Protein AF-A0A955ATF3-F1 (afdb_monomer)

Mean predicted aligned error: 10.51 Å

pLDDT: mean 82.48, std 23.07, range [24.11, 98.88]

Foldseek 3Di:
DDDDPPDPDDDDDDDDDDDDDDDDDDPDPPDDPPPPPPDLFAEEEEEEEADQVDPVSVLLLQVLLVLVVVLCVVQVHHYDYFQDDPVCNDDDPPPVVPPVPDPDPDFSVVVVLVVLVPRDLPRLHEYEYEYRAAWADDDLWIWRHHPPDTDTLQNVLVSNVSRQYQYEYEYQYFQFQSNLQSQQDHNYKYKYQANHNVLRDGGCLSVQLSVLLADCVLVLVPLQFHFQLSSNLRSQVVLVVVCVVVVHDRSTFMFMDDNRPSDTDTSVLDDRQDGDLCPVPPDDHDRLVRRLHHSHGHPPRQDAGSVLSVVLSVLSVVLVVLVNCCVVDDPVVSVVVNCVSVVVNVVSSVVSVVVVD

Secondary structure (DSSP, 8-state):
---------------------------------------S-S-EEEEEE---SSHHHHHHHHHHHHHHHHHHHHTT-EEEEES--GGGSSS-TTTGGGSS----SS-HHHHHHHHHHHS-TT-SSPEEEEEES-EEEETTEEEEPPSSS-EEHHHHHHHTTT--S-EEEEE-STT-THHHHHH--TTEEEEESSSSTT--SPP-HHHHHHHHTT-GGG-SS-SSEEEHHHHHHHHHHHHHHHHHHTT-------EEE-SSSS-PEEGGGEETTEE-S--TT-PPPS-HHHHT-EEEE-TT-----HHHHHHHHHHHHHHHHHHHTGGGS-HHHHHHHHHHHHHHHHHHHHHHHHHH-

Solvent-accessible surface area (backbone atoms only — not comparable to full-atom values): 20256 Å² total; per-residue (Å²): 142,75,92,82,94,82,82,90,80,86,90,82,89,90,81,90,84,88,90,83,92,76,94,72,90,74,80,80,72,77,78,76,74,81,79,86,72,80,71,84,74,58,39,36,38,38,41,36,35,28,41,50,94,44,69,71,48,39,56,51,44,50,53,35,51,47,41,52,48,52,40,24,63,78,53,71,34,52,76,48,64,37,72,56,56,85,94,47,84,66,75,66,75,77,59,58,70,75,71,78,78,68,88,60,88,59,53,48,51,54,46,52,52,51,52,56,72,66,51,73,34,75,34,84,41,43,39,36,39,40,36,40,42,43,26,45,47,58,92,94,51,37,30,45,36,37,61,66,67,59,47,38,39,67,53,52,36,63,65,46,65,78,46,67,23,38,36,39,39,38,34,22,12,11,9,26,21,59,40,34,67,50,55,44,27,87,53,21,32,36,34,22,23,9,70,31,38,83,31,64,47,88,40,60,39,38,58,38,30,40,50,24,36,68,31,71,88,28,31,83,85,70,78,55,37,17,22,48,35,34,11,50,43,47,11,52,50,51,49,52,48,52,26,57,76,69,74,46,80,78,59,56,44,43,24,35,30,36,77,29,84,46,70,52,37,46,60,86,49,41,60,80,99,36,66,48,97,71,57,90,80,78,59,84,72,46,42,70,58,31,50,71,40,65,66,31,66,43,91,90,56,77,75,63,51,75,67,53,44,54,54,47,52,58,44,52,53,50,51,52,58,52,56,75,42,48,90,82,42,58,69,69,64,47,50,57,55,47,49,69,46,49,52,58,52,52,50,51,52,53,54,40,48,69,74,72,112

Structure (mmCIF, N/CA/C/O backbone):
data_AF-A0A955ATF3-F1
#
_entry.id   AF-A0A955ATF3-F1
#
loop_
_atom_site.group_PDB
_atom_site.id
_atom_site.type_symbol
_atom_site.label_atom_id
_atom_site.label_alt_id
_atom_site.label_comp_id
_atom_site.label_asym_id
_atom_site.label_entity_id
_atom_site.label_seq_id
_atom_site.pdbx_PDB_ins_code
_atom_site.Cartn_x
_atom_site.Cartn_y
_atom_site.Cartn_z
_atom_site.occupancy
_atom_site.B_iso_or_equiv
_atom_site.auth_seq_id
_atom_site.auth_comp_id
_atom_site.auth_asym_id
_atom_site.auth_atom_id
_atom_site.pdbx_PDB_model_num
ATOM 1 N N . MET A 1 1 ? -56.770 1.611 18.931 1.00 36.09 1 MET A N 1
ATOM 2 C CA . MET A 1 1 ? -57.491 1.429 17.648 1.00 36.09 1 MET A CA 1
ATOM 3 C C . MET A 1 1 ? -57.082 2.596 16.766 1.00 36.09 1 MET A C 1
ATOM 5 O O . MET A 1 1 ? -57.230 3.711 17.234 1.00 36.09 1 MET A O 1
ATOM 9 N N . ASN A 1 2 ? -56.508 2.490 15.573 1.00 30.92 2 ASN A N 1
ATOM 10 C CA . ASN A 1 2 ? -56.192 1.405 14.633 1.00 30.92 2 ASN A CA 1
ATOM 11 C C . ASN A 1 2 ? -55.049 1.964 13.749 1.00 30.92 2 ASN A C 1
ATOM 13 O O . ASN A 1 2 ? -55.083 3.143 13.414 1.00 30.92 2 ASN A O 1
ATOM 17 N N . THR A 1 3 ? -53.929 1.270 13.531 1.00 36.56 3 THR A N 1
ATOM 18 C CA . THR A 1 3 ? -53.668 0.419 12.346 1.00 36.56 3 THR A CA 1
ATOM 19 C C . THR A 1 3 ? -54.230 0.971 11.027 1.00 36.56 3 THR A C 1
ATOM 21 O O . THR A 1 3 ? -55.424 0.847 10.781 1.00 36.56 3 THR A O 1
ATOM 24 N N . ASN A 1 4 ? -53.366 1.578 10.193 1.00 35.31 4 ASN A N 1
ATOM 25 C CA . ASN A 1 4 ? -53.358 1.490 8.713 1.00 35.31 4 ASN A CA 1
ATOM 26 C C . ASN A 1 4 ? -52.392 2.515 8.074 1.00 35.31 4 ASN A C 1
ATOM 28 O O . ASN A 1 4 ? -52.799 3.383 7.310 1.00 35.31 4 ASN A O 1
ATOM 32 N N . SER A 1 5 ? -51.088 2.390 8.347 1.00 34.97 5 SER A N 1
ATOM 33 C CA . SER A 1 5 ? -50.027 3.071 7.573 1.00 34.97 5 SER A CA 1
ATOM 34 C C . SER A 1 5 ? -49.374 2.116 6.564 1.00 34.97 5 SER A C 1
ATOM 36 O O . SER A 1 5 ? -48.166 2.131 6.347 1.00 34.97 5 SER A O 1
ATOM 38 N N . LEU A 1 6 ? -50.178 1.236 5.969 1.00 32.66 6 LEU A N 1
ATOM 39 C CA . LEU A 1 6 ? -49.716 0.170 5.086 1.00 32.66 6 LEU A CA 1
ATOM 40 C C . LEU A 1 6 ? -50.544 0.206 3.801 1.00 32.66 6 LEU A C 1
ATOM 42 O O . LEU A 1 6 ? -51.297 -0.717 3.535 1.00 32.66 6 LEU A O 1
ATOM 46 N N . LEU A 1 7 ? -50.479 1.323 3.063 1.00 30.20 7 LEU A N 1
ATOM 47 C CA . LEU A 1 7 ? -50.932 1.407 1.666 1.00 30.20 7 LEU A CA 1
ATOM 48 C C . LEU A 1 7 ? -50.514 2.739 1.001 1.00 30.20 7 LEU A C 1
ATOM 50 O O . LEU A 1 7 ? -51.340 3.606 0.731 1.00 30.20 7 LEU A O 1
ATOM 54 N N . ARG A 1 8 ? -49.219 2.931 0.727 1.00 34.78 8 ARG A N 1
ATOM 55 C CA . ARG A 1 8 ? -48.754 3.881 -0.305 1.00 34.78 8 ARG A CA 1
ATOM 56 C C . ARG A 1 8 ? -47.571 3.288 -1.060 1.00 34.78 8 ARG A C 1
ATOM 58 O O . ARG A 1 8 ? -46.447 3.758 -0.991 1.00 34.78 8 ARG A O 1
ATOM 65 N N . PHE A 1 9 ? -47.870 2.218 -1.776 1.00 29.47 9 PHE A N 1
ATOM 66 C CA . PHE A 1 9 ? -47.120 1.782 -2.943 1.00 29.47 9 PHE A CA 1
ATOM 67 C C . PHE A 1 9 ? -48.121 1.804 -4.103 1.00 29.47 9 PHE A C 1
ATOM 69 O O . PHE A 1 9 ? -49.274 1.441 -3.863 1.00 29.47 9 PHE A O 1
ATOM 76 N N . VAL A 1 10 ? -47.665 2.182 -5.309 1.00 27.72 10 VAL A N 1
ATOM 77 C CA . VAL A 1 10 ? -48.258 1.933 -6.649 1.00 27.72 10 VAL A CA 1
ATOM 78 C C . VAL A 1 10 ? -48.671 3.184 -7.483 1.00 27.72 10 VAL A C 1
ATOM 80 O O . VAL A 1 10 ? -49.677 3.822 -7.191 1.00 27.72 10 VAL A O 1
ATOM 83 N N . LEU A 1 11 ? -47.920 3.372 -8.599 1.00 25.62 11 LEU A N 1
ATOM 84 C CA . LEU A 1 11 ? -48.232 3.942 -9.950 1.00 25.62 11 LEU A CA 1
ATOM 85 C C . LEU A 1 11 ? -48.516 5.470 -10.058 1.00 25.62 11 LEU A C 1
ATOM 87 O O . LEU A 1 11 ? -49.120 6.038 -9.166 1.00 25.62 11 LEU A O 1
ATOM 91 N N . LEU A 1 12 ? -48.143 6.248 -11.097 1.00 24.11 12 LEU A N 1
ATOM 92 C CA . LEU A 1 12 ? -47.998 6.023 -12.553 1.00 24.11 12 LEU A CA 1
ATOM 93 C C . LEU A 1 12 ? -47.330 7.280 -13.216 1.00 24.11 12 LEU A C 1
ATOM 95 O O . LEU A 1 12 ? -47.753 8.393 -12.930 1.00 24.11 12 LEU A O 1
ATOM 99 N N . VAL A 1 13 ? -46.192 7.179 -13.917 1.00 26.50 13 VAL A N 1
ATOM 100 C CA . VAL A 1 13 ? -45.905 7.356 -15.377 1.00 26.50 13 VAL A CA 1
ATOM 101 C C . VAL A 1 13 ? -46.792 8.308 -16.249 1.00 26.50 13 VAL A C 1
ATOM 103 O O . VAL A 1 13 ? -48.014 8.210 -16.219 1.00 26.50 13 VAL A O 1
ATOM 106 N N . VAL A 1 14 ? -46.119 9.036 -17.181 1.00 25.81 14 VAL A N 1
ATOM 107 C CA . VAL A 1 14 ? -46.552 9.692 -18.470 1.00 25.81 14 VAL A CA 1
ATOM 108 C C . VAL A 1 14 ? -47.208 11.095 -18.311 1.00 25.81 14 VAL A C 1
ATOM 110 O O . VAL A 1 14 ? -48.016 11.272 -17.418 1.00 25.81 14 VAL A O 1
ATOM 113 N N . ALA A 1 15 ? -46.954 12.181 -19.070 1.00 25.36 15 ALA A N 1
ATOM 114 C CA . ALA A 1 15 ? -46.520 12.386 -20.457 1.00 25.36 15 ALA A CA 1
ATOM 115 C C . ALA A 1 15 ? -45.947 13.805 -20.705 1.00 25.36 15 ALA A C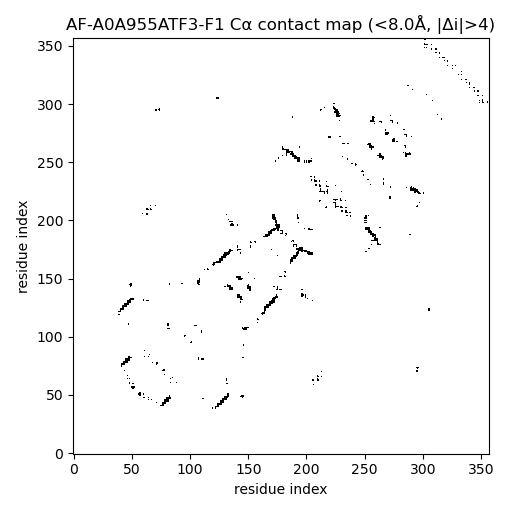 1
ATOM 117 O O . ALA A 1 15 ? -46.350 14.779 -20.073 1.00 25.36 15 ALA A O 1
ATOM 118 N N . VAL A 1 16 ? -45.106 13.907 -21.735 1.00 32.84 16 VAL A N 1
ATOM 119 C CA . VAL A 1 16 ? -44.722 15.123 -22.477 1.00 32.84 16 VAL A CA 1
ATOM 120 C C . VAL A 1 16 ? -45.908 15.653 -23.296 1.00 32.84 16 VAL A C 1
ATOM 122 O O . VAL A 1 16 ? -46.581 14.837 -23.923 1.00 32.84 16 VAL A O 1
ATOM 125 N N . SER A 1 17 ? -46.114 16.980 -23.378 1.00 26.77 17 SER A N 1
ATOM 126 C CA . SER A 1 17 ? -46.560 17.702 -24.596 1.00 26.77 17 SER A CA 1
ATOM 127 C C . SER A 1 17 ? -46.554 19.233 -24.438 1.00 26.77 17 SER A C 1
ATOM 129 O O . SER A 1 17 ? -47.044 19.788 -23.462 1.00 26.77 17 SER A O 1
ATOM 131 N N . SER A 1 18 ? -46.002 19.862 -25.471 1.00 26.81 18 SER A N 1
ATOM 132 C CA . SER A 1 18 ? -45.797 21.267 -25.851 1.00 26.81 18 SER A CA 1
ATOM 133 C C . SER A 1 18 ? -46.974 22.238 -25.662 1.00 26.81 18 SER A C 1
ATOM 135 O O . SER A 1 18 ? -48.108 21.834 -25.877 1.00 26.81 18 SER A O 1
ATOM 137 N N . LEU A 1 19 ? -46.685 23.535 -25.431 1.00 27.52 19 LEU A N 1
ATOM 138 C CA . LEU A 1 19 ? -47.121 24.698 -26.246 1.00 27.52 19 LEU A CA 1
ATOM 139 C C . LEU A 1 19 ? -46.870 26.039 -25.514 1.00 27.52 19 LEU A C 1
ATOM 141 O O . LEU A 1 19 ? -47.504 26.319 -24.505 1.00 27.52 19 LEU A O 1
ATOM 145 N N . TYR A 1 20 ? -45.964 26.869 -26.043 1.00 30.08 20 TYR A N 1
ATOM 146 C CA . TYR A 1 20 ? -46.214 28.233 -26.553 1.00 30.08 20 TYR A CA 1
ATOM 147 C C . TYR A 1 20 ? -44.932 29.070 -26.568 1.00 30.08 20 TYR A C 1
ATOM 149 O O . TYR A 1 20 ? -44.278 29.300 -25.555 1.00 30.08 20 TYR A O 1
ATOM 157 N N . ALA A 1 21 ? -44.614 29.548 -27.768 1.00 31.61 21 ALA A N 1
ATOM 158 C CA . ALA A 1 21 ? -43.636 30.582 -28.021 1.00 31.61 21 ALA A CA 1
ATOM 159 C C . ALA A 1 21 ? -44.128 31.927 -27.469 1.00 31.61 21 ALA A C 1
ATOM 161 O O . ALA A 1 21 ? -45.259 32.329 -27.738 1.00 31.61 21 ALA A O 1
ATOM 162 N N . ASN A 1 22 ? -43.248 32.654 -26.786 1.00 33.50 22 ASN A N 1
ATOM 163 C CA . ASN A 1 22 ? -43.237 34.107 -26.861 1.00 33.50 22 ASN A CA 1
ATOM 164 C C . ASN A 1 22 ? -41.806 34.605 -26.657 1.00 33.50 22 ASN A C 1
ATOM 166 O O . ASN A 1 22 ? -41.148 34.270 -25.675 1.00 33.50 22 ASN A O 1
ATOM 170 N N . GLY A 1 23 ? -41.315 35.350 -27.645 1.00 38.78 23 GLY A N 1
ATOM 171 C CA . GLY A 1 23 ? -39.963 35.878 -27.668 1.00 38.78 23 GLY A CA 1
ATOM 172 C C . GLY A 1 23 ? -39.773 36.971 -26.626 1.00 38.78 23 GLY A C 1
ATOM 173 O O . GLY A 1 23 ? -40.418 38.015 -26.692 1.00 38.78 23 GLY A O 1
ATOM 174 N N . GLN A 1 24 ? -38.826 36.747 -25.723 1.00 31.70 24 GLN A N 1
ATOM 175 C CA . GLN A 1 24 ? -38.040 37.803 -25.104 1.00 31.70 24 GLN A CA 1
ATOM 176 C C . GLN A 1 24 ? -36.579 37.359 -25.096 1.00 31.70 24 GLN A C 1
ATOM 178 O O . GLN A 1 24 ? -36.231 36.295 -24.590 1.00 31.70 24 GLN A O 1
ATOM 183 N N . THR A 1 25 ? -35.736 38.175 -25.719 1.00 31.03 25 THR A N 1
ATOM 184 C CA . THR A 1 25 ? -34.280 38.135 -25.611 1.00 31.03 25 THR A CA 1
ATOM 185 C C . THR A 1 25 ? -33.895 38.349 -24.152 1.00 31.03 25 THR A C 1
ATOM 187 O O . THR A 1 25 ? -34.006 39.465 -23.648 1.00 31.03 25 THR A O 1
ATOM 190 N N . ILE A 1 26 ? -33.473 37.283 -23.475 1.00 32.41 26 ILE A N 1
ATOM 191 C CA . ILE A 1 26 ? -32.821 37.378 -22.171 1.00 32.41 26 ILE A CA 1
ATOM 192 C C . ILE A 1 26 ? -31.335 37.611 -22.447 1.00 32.41 26 ILE A C 1
ATOM 194 O O . ILE A 1 26 ? -30.671 36.764 -23.045 1.00 32.41 26 ILE A O 1
ATOM 198 N N . GLU A 1 27 ? -30.839 38.783 -22.050 1.00 29.25 27 GLU A N 1
ATOM 199 C CA . GLU A 1 27 ? -29.410 39.072 -21.968 1.00 29.25 27 GLU A CA 1
ATOM 200 C C . GLU A 1 27 ? -28.729 37.986 -21.130 1.00 29.25 27 GLU A C 1
ATOM 202 O O . GLU A 1 27 ? -29.068 37.757 -19.967 1.00 29.25 27 GLU A O 1
ATOM 207 N N . THR A 1 28 ? -27.771 37.290 -21.733 1.00 28.64 28 THR A N 1
ATOM 208 C CA . THR A 1 28 ? -26.921 36.330 -21.037 1.00 28.64 28 THR A CA 1
ATOM 209 C C . THR A 1 28 ? -26.039 37.094 -20.057 1.00 28.64 28 THR A C 1
ATOM 211 O O . THR A 1 28 ? -25.024 37.674 -20.443 1.00 28.64 28 THR A O 1
ATOM 214 N N . VAL A 1 29 ? -26.428 37.100 -18.783 1.00 32.47 29 VAL A N 1
ATOM 215 C CA . VAL A 1 29 ? -25.521 37.413 -17.676 1.00 32.47 29 VAL A CA 1
ATOM 216 C C . VAL A 1 29 ? -24.360 36.417 -17.773 1.00 32.47 29 VAL A C 1
ATOM 218 O O . VAL A 1 29 ? -24.627 35.211 -17.800 1.00 32.47 29 VAL A O 1
ATOM 221 N N . PRO A 1 30 ? -23.093 36.856 -17.872 1.00 29.53 30 PRO A N 1
ATOM 222 C CA . PRO A 1 30 ? -21.985 35.919 -17.924 1.00 29.53 30 PRO A CA 1
ATOM 223 C C . PRO A 1 30 ? -21.976 35.131 -16.614 1.00 29.53 30 PRO A C 1
ATOM 225 O O . PRO A 1 30 ? -21.931 35.710 -15.525 1.00 29.53 30 PRO A O 1
ATOM 228 N N . ALA A 1 31 ? -22.072 33.807 -16.732 1.00 28.81 31 ALA A N 1
ATOM 229 C CA . ALA A 1 31 ? -21.871 32.904 -15.617 1.00 28.81 31 ALA A CA 1
ATOM 230 C C . ALA A 1 31 ? -20.491 33.207 -15.029 1.00 28.81 31 ALA A C 1
ATOM 232 O O . ALA A 1 31 ? -19.470 33.067 -15.699 1.00 28.81 31 ALA A O 1
ATOM 233 N N . LYS A 1 32 ? -20.491 33.695 -13.790 1.00 29.11 32 LYS A N 1
ATOM 234 C CA . LYS A 1 32 ? -19.294 33.874 -12.981 1.00 29.11 32 LYS A CA 1
ATOM 235 C C . LYS A 1 32 ? -18.569 32.530 -12.948 1.00 29.11 32 LYS A C 1
ATOM 237 O O . LYS A 1 32 ? -19.137 31.553 -12.461 1.00 29.11 32 LYS A O 1
ATOM 242 N N . GLU A 1 33 ? -17.363 32.496 -13.509 1.00 29.34 33 GLU A N 1
ATOM 243 C CA . GLU A 1 33 ? -16.471 31.341 -13.456 1.00 29.34 33 GLU A CA 1
ATOM 244 C C . GLU A 1 33 ? -16.416 30.806 -12.016 1.00 29.34 33 GLU A C 1
ATOM 246 O O . GLU A 1 33 ? -16.328 31.607 -11.072 1.00 29.34 33 GLU A O 1
ATOM 251 N N . PRO A 1 34 ? -16.510 29.481 -11.800 1.00 32.50 34 PRO A N 1
ATOM 252 C CA . PRO A 1 34 ? -16.299 28.935 -10.476 1.00 32.50 34 PRO A CA 1
ATOM 253 C C . PRO A 1 34 ? -14.847 29.222 -10.096 1.00 32.50 34 PRO A C 1
ATOM 255 O O . PRO A 1 34 ? -13.914 28.681 -10.683 1.00 32.50 34 PRO A O 1
ATOM 258 N N . ASN A 1 35 ? -14.678 30.122 -9.128 1.00 27.27 35 ASN A N 1
ATOM 259 C CA . ASN A 1 35 ? -13.404 30.405 -8.485 1.00 27.27 35 ASN A CA 1
ATOM 260 C C . ASN A 1 35 ? -12.761 29.075 -8.072 1.00 27.27 35 ASN A C 1
ATOM 262 O O . ASN A 1 35 ? -13.270 28.377 -7.194 1.00 27.27 35 ASN A O 1
ATOM 266 N N . SER A 1 36 ? -11.640 28.747 -8.706 1.00 34.66 36 SER A N 1
ATOM 267 C CA . SER A 1 36 ? -10.777 27.624 -8.370 1.00 34.66 36 SER A CA 1
ATOM 268 C C . SER A 1 36 ? -10.074 27.894 -7.040 1.00 34.66 36 SER A C 1
ATOM 270 O O . SER A 1 36 ? -8.924 28.325 -6.990 1.00 34.66 36 SER A O 1
ATOM 272 N N . THR A 1 37 ? -10.770 27.654 -5.939 1.00 28.64 37 THR A N 1
ATOM 273 C CA . THR A 1 37 ? -10.136 27.387 -4.650 1.00 28.64 37 THR A CA 1
ATOM 274 C C . THR A 1 37 ? -10.197 25.882 -4.434 1.00 28.64 37 THR A C 1
ATOM 276 O O . THR A 1 37 ? -11.119 25.388 -3.792 1.00 28.64 37 THR A O 1
ATOM 279 N N . ASN A 1 38 ? -9.249 25.150 -5.031 1.00 31.20 38 ASN A N 1
ATOM 280 C CA . ASN A 1 38 ? -9.024 23.741 -4.707 1.00 31.20 38 ASN A CA 1
ATOM 281 C C . ASN A 1 38 ? -8.649 23.668 -3.225 1.00 31.20 38 ASN A C 1
ATOM 283 O O . ASN A 1 38 ? -7.548 24.066 -2.845 1.00 31.20 38 ASN A O 1
ATOM 287 N N . SER A 1 39 ? -9.571 23.213 -2.381 1.00 34.00 39 SER A N 1
ATOM 288 C CA . SER A 1 39 ? -9.248 22.876 -1.003 1.00 34.00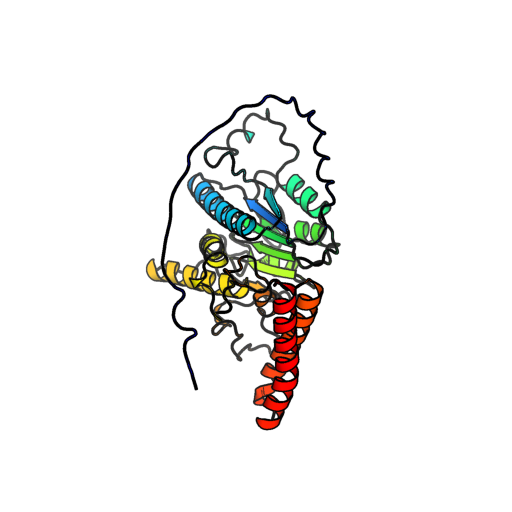 39 SER A CA 1
ATOM 289 C C . SER A 1 39 ? -8.335 21.650 -1.011 1.00 34.00 39 SER A C 1
ATOM 291 O O . SER A 1 39 ? -8.646 20.625 -1.616 1.00 34.00 39 SER A O 1
ATOM 293 N N . THR A 1 40 ? -7.183 21.761 -0.359 1.00 46.50 40 THR A N 1
ATOM 294 C CA . THR A 1 40 ? -6.186 20.708 -0.120 1.00 46.50 40 THR A CA 1
ATOM 295 C C . THR A 1 40 ? -6.724 19.641 0.850 1.00 46.50 40 THR A C 1
ATOM 297 O O . THR A 1 40 ? -6.220 19.459 1.952 1.00 46.50 40 THR A O 1
ATOM 300 N N . THR A 1 41 ? -7.800 18.950 0.461 1.00 56.06 41 THR A N 1
ATOM 301 C CA . THR A 1 41 ? -8.589 18.051 1.333 1.00 56.06 41 THR A CA 1
ATOM 302 C C . THR A 1 41 ? -8.903 16.692 0.709 1.00 56.06 41 THR A C 1
ATOM 304 O O . THR A 1 41 ? -9.758 15.975 1.217 1.00 56.06 41 THR A O 1
ATOM 307 N N . GLN A 1 42 ? -8.269 16.335 -0.407 1.00 77.25 42 GLN A N 1
ATOM 308 C CA . GLN A 1 42 ? -8.594 15.127 -1.166 1.00 77.25 42 GLN A CA 1
ATOM 309 C C . GLN A 1 42 ? -7.362 14.225 -1.273 1.00 77.25 42 GLN A C 1
ATOM 311 O O . GLN A 1 42 ? -6.237 14.717 -1.420 1.00 77.25 42 GLN A O 1
ATOM 316 N N . GLN A 1 43 ? -7.568 12.907 -1.187 1.00 89.19 43 GLN A N 1
ATOM 317 C CA . GLN A 1 43 ? -6.523 11.933 -1.495 1.00 89.19 43 GLN A CA 1
ATOM 318 C C . GLN A 1 43 ? -5.970 12.199 -2.903 1.00 89.19 43 GLN A C 1
ATOM 320 O O . GLN A 1 43 ? -6.691 12.636 -3.808 1.00 89.19 43 GLN A O 1
ATOM 325 N N . GLN A 1 44 ? -4.676 11.947 -3.076 1.00 94.62 44 GLN A N 1
ATOM 326 C CA . GLN A 1 44 ? -3.986 12.107 -4.354 1.00 94.62 44 GLN A CA 1
ATOM 327 C C . GLN A 1 44 ? -3.355 10.779 -4.754 1.00 94.62 44 GLN A C 1
ATOM 329 O O . GLN A 1 44 ? -2.761 10.110 -3.915 1.00 94.62 44 GLN A O 1
ATOM 334 N N . MET A 1 45 ? -3.468 10.421 -6.026 1.00 96.62 45 MET A N 1
ATOM 335 C CA . MET A 1 45 ? -2.921 9.209 -6.621 1.00 96.62 45 MET A CA 1
ATOM 336 C C . MET A 1 45 ? -1.947 9.578 -7.737 1.00 96.62 45 MET A C 1
ATOM 338 O O . MET A 1 45 ? -2.289 10.332 -8.648 1.00 96.62 45 MET A O 1
ATOM 342 N N . MET A 1 46 ? -0.752 9.002 -7.681 1.00 97.56 46 MET A N 1
ATOM 343 C CA . MET A 1 46 ? 0.228 8.987 -8.757 1.00 97.56 46 MET A CA 1
ATOM 344 C C . MET A 1 46 ? 0.462 7.548 -9.204 1.00 97.56 46 MET A C 1
ATOM 346 O O . MET A 1 46 ? 1.043 6.755 -8.465 1.00 97.56 46 MET A O 1
ATOM 350 N N . VAL A 1 47 ? 0.054 7.224 -10.428 1.00 98.38 47 VAL A N 1
ATOM 351 C CA . VAL A 1 47 ? 0.404 5.952 -11.069 1.00 98.38 47 VAL A CA 1
ATOM 352 C C . VAL A 1 47 ? 1.608 6.161 -11.979 1.00 98.38 47 VAL A C 1
ATOM 354 O O . VAL A 1 47 ? 1.583 6.980 -12.895 1.00 98.38 47 VAL A O 1
ATOM 357 N N . VAL A 1 48 ? 2.671 5.401 -11.747 1.00 98.12 48 VAL A N 1
ATOM 358 C CA . VAL A 1 48 ? 3.890 5.446 -12.554 1.00 98.12 48 VAL A CA 1
ATOM 359 C C . VAL A 1 48 ? 4.001 4.141 -13.323 1.00 98.12 48 VAL A C 1
ATOM 361 O O . VAL A 1 48 ? 4.223 3.087 -12.729 1.00 98.12 48 VAL A O 1
ATOM 364 N N . VAL A 1 49 ? 3.854 4.210 -14.643 1.00 97.75 49 VAL A N 1
ATOM 365 C CA . VAL A 1 49 ? 4.047 3.060 -15.527 1.00 97.75 49 VAL A CA 1
ATOM 366 C C . VAL A 1 49 ? 5.474 3.075 -16.065 1.00 97.75 49 VAL A C 1
ATOM 368 O O . VAL A 1 49 ? 5.914 4.031 -16.697 1.00 97.75 49 VAL A O 1
ATOM 371 N N . GLY A 1 50 ? 6.220 2.020 -15.761 1.00 95.06 50 GLY A N 1
ATOM 372 C CA . GLY A 1 50 ? 7.609 1.848 -16.158 1.00 95.06 50 GLY A CA 1
ATOM 373 C C . GLY A 1 50 ? 7.779 1.400 -17.610 1.00 95.06 50 GLY A C 1
ATOM 374 O O . GLY A 1 50 ? 6.818 1.151 -18.342 1.00 95.06 50 GLY A O 1
ATOM 375 N N . ALA A 1 51 ? 9.033 1.242 -18.035 1.00 92.12 51 ALA A N 1
ATOM 376 C CA . ALA A 1 51 ? 9.332 0.714 -19.362 1.00 92.12 51 ALA A CA 1
ATOM 377 C C . ALA A 1 51 ? 8.831 -0.735 -19.489 1.00 92.12 51 ALA A C 1
ATOM 379 O O . ALA A 1 51 ? 9.257 -1.610 -18.744 1.00 92.12 51 ALA A O 1
ATOM 380 N N . ALA A 1 52 ? 7.957 -1.011 -20.458 1.00 89.31 52 ALA A N 1
ATOM 381 C CA . ALA A 1 52 ? 7.349 -2.336 -20.609 1.00 89.31 52 ALA A CA 1
ATOM 382 C C . ALA A 1 52 ? 8.324 -3.430 -21.085 1.00 89.31 52 ALA A C 1
ATOM 384 O O . ALA A 1 52 ? 8.140 -4.610 -20.779 1.00 89.31 52 ALA A O 1
ATOM 385 N N . GLY A 1 53 ? 9.342 -3.059 -21.869 1.00 87.38 53 GLY A N 1
ATOM 386 C CA . GLY A 1 53 ? 10.283 -3.979 -22.520 1.00 87.38 53 GLY A CA 1
ATOM 387 C C . GLY A 1 53 ? 9.692 -4.759 -23.703 1.00 87.38 53 GLY A C 1
ATOM 388 O O . GLY A 1 53 ? 10.355 -4.911 -24.725 1.00 87.38 53 GLY A O 1
ATOM 389 N N . THR A 1 54 ? 8.443 -5.222 -23.602 1.00 87.88 54 THR A N 1
ATOM 390 C CA . THR A 1 54 ? 7.685 -5.833 -24.706 1.00 87.88 54 THR A CA 1
ATOM 391 C C . THR A 1 54 ? 6.251 -5.303 -24.745 1.00 87.88 54 THR A C 1
ATOM 393 O O . THR A 1 54 ? 5.739 -4.815 -23.736 1.00 87.88 54 THR A O 1
ATOM 396 N N . GLN A 1 55 ? 5.579 -5.438 -25.894 1.00 90.06 55 GLN A N 1
ATOM 397 C CA . GLN A 1 55 ? 4.174 -5.043 -26.047 1.00 90.06 55 GLN A CA 1
ATOM 398 C C . GLN A 1 55 ? 3.250 -5.783 -25.067 1.00 90.06 55 GLN A C 1
ATOM 400 O O . GLN A 1 55 ? 2.387 -5.159 -24.459 1.00 90.06 55 GLN A O 1
ATOM 405 N N . GLN A 1 56 ? 3.476 -7.085 -24.858 1.00 92.19 56 GLN A N 1
ATOM 406 C CA . GLN A 1 56 ? 2.658 -7.914 -23.966 1.00 92.19 56 GLN A CA 1
ATOM 407 C C . GLN A 1 56 ? 2.620 -7.360 -22.534 1.00 92.19 56 GLN A C 1
ATOM 409 O O . GLN A 1 56 ? 1.556 -7.291 -21.926 1.00 92.19 56 GLN A O 1
ATOM 414 N N . TYR A 1 57 ? 3.767 -6.943 -21.989 1.00 92.81 57 TYR A N 1
ATOM 415 C CA . TYR A 1 57 ? 3.799 -6.318 -20.664 1.00 92.81 57 TYR A CA 1
ATOM 416 C C . TYR A 1 57 ? 3.163 -4.927 -20.671 1.00 92.81 57 TYR A C 1
ATOM 418 O O . TYR A 1 57 ? 2.527 -4.552 -19.693 1.00 92.81 57 TYR A O 1
ATOM 426 N N . GLY A 1 58 ? 3.286 -4.183 -21.773 1.00 92.50 58 GLY A N 1
ATOM 427 C CA . GLY A 1 58 ? 2.669 -2.864 -21.914 1.00 92.50 58 GLY A CA 1
ATOM 428 C C . GLY A 1 58 ? 1.145 -2.917 -21.813 1.00 92.50 58 GLY A C 1
ATOM 429 O O . GLY A 1 58 ? 0.554 -2.106 -21.108 1.00 92.50 58 GLY A O 1
ATOM 430 N N . GLU A 1 59 ? 0.515 -3.906 -22.450 1.00 93.69 59 GLU A N 1
ATOM 431 C CA . GLU A 1 59 ? -0.938 -4.123 -22.388 1.00 93.69 59 GLU A CA 1
ATOM 432 C C . GLU A 1 59 ? -1.409 -4.493 -20.969 1.00 93.69 59 GLU A C 1
ATOM 434 O O . GLU A 1 59 ? -2.419 -3.969 -20.489 1.00 93.69 59 GLU A O 1
ATOM 439 N N . LEU A 1 60 ? -0.644 -5.333 -20.258 1.00 96.12 60 LEU A N 1
ATOM 440 C CA . LEU A 1 60 ? -0.908 -5.647 -18.848 1.00 96.12 60 LEU A CA 1
ATOM 441 C C . LEU A 1 60 ? -0.802 -4.392 -17.973 1.00 96.12 60 LEU A C 1
ATOM 443 O O . LEU A 1 60 ? -1.727 -4.070 -17.232 1.00 96.12 60 LEU A O 1
ATOM 447 N N . PHE A 1 61 ? 0.290 -3.637 -18.100 1.00 96.69 61 PHE A N 1
ATOM 448 C CA . PHE A 1 61 ? 0.522 -2.433 -17.304 1.00 96.69 61 PHE A CA 1
ATOM 449 C C . PHE A 1 61 ? -0.534 -1.353 -17.547 1.00 96.69 61 PHE A C 1
ATOM 451 O O . PHE A 1 61 ? -0.996 -0.730 -16.591 1.00 96.69 61 PHE A O 1
ATOM 458 N N . ALA A 1 62 ? -0.968 -1.173 -18.797 1.00 95.31 62 ALA A N 1
ATOM 459 C CA . ALA A 1 62 ? -2.062 -0.271 -19.137 1.00 95.31 62 ALA A CA 1
ATOM 460 C C . ALA A 1 62 ? -3.386 -0.709 -18.490 1.00 95.31 62 ALA A C 1
ATOM 462 O O . ALA A 1 62 ? -4.107 0.129 -17.952 1.00 95.31 62 ALA A O 1
ATOM 463 N N . THR A 1 63 ? -3.676 -2.015 -18.477 1.00 96.25 63 THR A N 1
ATOM 464 C CA . THR A 1 63 ? -4.869 -2.566 -17.814 1.00 96.25 63 THR A CA 1
ATOM 465 C C . THR A 1 63 ? -4.849 -2.283 -16.311 1.00 96.25 63 THR A C 1
ATOM 467 O O . THR A 1 63 ? -5.851 -1.849 -15.746 1.00 96.25 63 THR A O 1
ATOM 470 N N . TRP A 1 64 ? -3.704 -2.480 -15.653 1.00 97.56 64 TRP A N 1
ATOM 471 C CA . TRP A 1 64 ? -3.566 -2.222 -14.216 1.00 97.56 64 TRP A CA 1
ATOM 472 C C . TRP A 1 64 ? -3.711 -0.729 -13.907 1.00 97.56 64 TRP A C 1
ATOM 474 O O . TRP A 1 64 ? -4.422 -0.363 -12.973 1.00 97.56 64 TRP A O 1
ATOM 484 N N . ALA A 1 65 ? -3.081 0.140 -14.705 1.00 97.38 65 ALA A N 1
ATOM 485 C CA . ALA A 1 65 ? -3.178 1.591 -14.555 1.00 97.38 65 ALA A CA 1
ATOM 486 C C . ALA A 1 65 ? -4.618 2.099 -14.735 1.00 97.38 65 ALA A C 1
ATOM 488 O O . ALA A 1 65 ? -5.065 2.952 -13.964 1.00 97.38 65 ALA A O 1
ATOM 489 N N . LEU A 1 66 ? -5.361 1.534 -15.695 1.00 96.31 66 LEU A N 1
ATOM 490 C CA . LEU A 1 66 ? -6.767 1.861 -15.915 1.00 96.31 66 LEU A CA 1
ATOM 491 C C . LEU A 1 66 ? -7.626 1.532 -14.686 1.00 96.31 66 LEU A C 1
ATOM 493 O O . LEU A 1 66 ? -8.395 2.382 -14.254 1.00 96.31 66 LEU A O 1
ATOM 497 N N . ARG A 1 67 ? -7.432 0.372 -14.044 1.00 96.38 67 ARG A N 1
ATOM 498 C CA . ARG A 1 67 ? -8.171 0.018 -12.814 1.00 96.38 67 ARG A CA 1
ATOM 499 C C . ARG A 1 67 ? -7.940 1.022 -11.684 1.00 96.38 67 ARG A C 1
ATOM 501 O O . ARG A 1 67 ? -8.892 1.451 -11.037 1.00 96.38 67 ARG A O 1
ATOM 508 N N . TRP A 1 68 ? -6.695 1.460 -11.481 1.00 96.31 68 TRP A N 1
ATOM 509 C CA . TRP A 1 68 ? -6.394 2.511 -10.501 1.00 96.31 68 TRP A CA 1
ATOM 510 C C . TRP A 1 68 ? -7.070 3.838 -10.848 1.00 96.31 68 TRP A C 1
ATOM 512 O O . TRP A 1 68 ? -7.594 4.515 -9.959 1.00 96.31 68 TRP A O 1
ATOM 522 N N . LYS A 1 69 ? -7.085 4.208 -12.133 1.00 95.25 69 LYS A N 1
ATOM 523 C CA . LYS A 1 69 ? -7.779 5.406 -12.609 1.00 95.25 69 LYS A CA 1
ATOM 524 C C . LYS A 1 69 ? -9.285 5.321 -12.357 1.00 95.25 69 LYS A C 1
ATOM 526 O O . LYS A 1 69 ? -9.846 6.269 -11.809 1.00 95.25 69 LYS A O 1
ATOM 531 N N . ASP A 1 70 ? -9.916 4.205 -12.703 1.00 93.88 70 ASP A N 1
ATOM 532 C CA . ASP A 1 70 ? -11.359 3.990 -12.556 1.00 93.88 70 ASP A CA 1
ATOM 533 C C . ASP A 1 70 ? -11.793 4.063 -11.084 1.00 93.88 70 ASP A C 1
ATOM 535 O O . ASP A 1 70 ? -12.790 4.716 -10.752 1.00 93.88 70 ASP A O 1
ATOM 539 N N . VAL A 1 71 ? -11.003 3.476 -10.175 1.00 92.31 71 VAL A N 1
ATOM 540 C CA . VAL A 1 71 ? -11.217 3.599 -8.723 1.00 92.31 71 VAL A CA 1
ATOM 541 C C . VAL A 1 71 ? -11.111 5.054 -8.280 1.00 92.31 71 VAL A C 1
ATOM 543 O O . VAL A 1 71 ? -11.975 5.531 -7.540 1.00 92.31 71 VAL A O 1
ATOM 546 N N . CYS A 1 72 ? -10.101 5.788 -8.755 1.00 92.94 72 CYS A N 1
ATOM 547 C CA . CYS A 1 72 ? -9.935 7.195 -8.399 1.00 92.94 72 CYS A CA 1
ATOM 548 C C . CYS A 1 72 ? -11.099 8.063 -8.894 1.00 92.94 72 CYS A C 1
ATOM 550 O O . CYS A 1 72 ? -11.598 8.911 -8.152 1.00 92.94 72 CYS A O 1
ATOM 552 N N . GLN A 1 73 ? -11.565 7.835 -10.123 1.00 90.94 73 GLN A N 1
ATOM 553 C CA . GLN A 1 73 ? -12.703 8.554 -10.699 1.00 90.94 73 GLN A CA 1
ATOM 554 C C . GLN A 1 73 ? -13.993 8.283 -9.924 1.00 90.94 73 GLN A C 1
ATOM 556 O O . GLN A 1 73 ? -14.713 9.221 -9.584 1.00 90.94 73 GLN A O 1
ATOM 561 N N . SER A 1 74 ? -14.248 7.018 -9.589 1.00 89.06 74 SER A N 1
ATOM 562 C CA . SER A 1 74 ? -15.455 6.603 -8.865 1.00 89.06 74 SER A CA 1
ATOM 563 C C . SER A 1 74 ? -15.516 7.160 -7.440 1.00 89.06 74 SER A C 1
ATOM 565 O O . SER A 1 74 ? -16.602 7.335 -6.892 1.00 89.06 74 SER A O 1
ATOM 567 N N . ASN A 1 75 ? -14.364 7.481 -6.843 1.00 86.38 75 ASN A N 1
ATOM 568 C CA . ASN A 1 75 ? -14.266 7.891 -5.442 1.00 86.38 75 ASN A CA 1
ATOM 569 C C . ASN A 1 75 ? -13.873 9.355 -5.240 1.00 86.38 75 ASN A C 1
ATOM 571 O O . ASN A 1 75 ? -13.648 9.762 -4.098 1.00 86.38 75 ASN A O 1
ATOM 575 N N . ASN A 1 76 ? -13.838 10.141 -6.323 1.00 86.25 76 ASN A N 1
ATOM 576 C CA . ASN A 1 76 ? -13.348 11.514 -6.331 1.00 86.25 76 ASN A CA 1
ATOM 577 C C . ASN A 1 76 ? -11.970 11.587 -5.655 1.00 86.25 76 ASN A C 1
ATOM 579 O O . ASN A 1 76 ? -11.812 12.158 -4.578 1.00 86.25 76 ASN A O 1
ATOM 583 N N . ILE A 1 77 ? -10.958 11.004 -6.292 1.00 90.00 77 ILE A N 1
ATOM 584 C CA . ILE A 1 77 ? -9.545 11.064 -5.895 1.00 90.00 77 ILE A CA 1
ATOM 585 C C . ILE A 1 77 ? -8.777 11.730 -7.034 1.00 90.00 77 ILE A C 1
ATOM 587 O O . ILE A 1 77 ? -8.985 11.407 -8.206 1.00 90.00 77 ILE A O 1
ATOM 591 N N . ALA A 1 78 ? -7.898 12.676 -6.705 1.00 93.12 78 ALA A N 1
ATOM 592 C CA . ALA A 1 78 ? -7.108 13.364 -7.718 1.00 93.12 78 ALA A CA 1
ATOM 593 C C . ALA A 1 78 ? -6.087 12.391 -8.323 1.00 93.12 78 ALA A C 1
ATOM 595 O O . ALA A 1 78 ? -5.237 11.872 -7.603 1.00 93.12 78 ALA A O 1
ATOM 596 N N . PHE A 1 79 ? -6.170 12.152 -9.631 1.00 94.69 79 PHE A N 1
ATOM 597 C CA . PHE A 1 79 ? -5.343 11.177 -10.340 1.00 94.69 79 PHE A CA 1
ATOM 598 C C . PHE A 1 79 ? -4.334 11.862 -11.266 1.00 94.69 79 PHE A C 1
ATOM 600 O O . PHE A 1 79 ? -4.709 12.688 -12.100 1.00 94.69 79 PHE A O 1
ATOM 607 N N . SER A 1 80 ? -3.076 11.445 -11.162 1.00 95.69 80 SER A N 1
ATOM 608 C CA . SER A 1 80 ? -1.984 11.796 -12.066 1.00 95.69 80 SER A CA 1
ATOM 609 C C . SER A 1 80 ? -1.261 10.531 -12.520 1.00 95.69 80 SER A C 1
ATOM 611 O O . SER A 1 80 ? -1.189 9.552 -11.777 1.00 95.69 80 SER A O 1
ATOM 613 N N . ALA A 1 81 ? -0.690 10.560 -13.725 1.00 96.00 81 ALA A N 1
ATOM 614 C CA . ALA A 1 81 ? 0.114 9.456 -14.232 1.00 96.00 81 ALA A CA 1
ATOM 615 C C . ALA A 1 81 ? 1.399 9.911 -14.936 1.00 96.00 81 ALA A C 1
ATOM 617 O O . ALA A 1 81 ? 1.463 10.989 -15.536 1.00 96.00 81 ALA A O 1
ATOM 618 N N . VAL A 1 82 ? 2.414 9.052 -14.872 1.00 94.31 82 VAL A N 1
ATOM 619 C CA . VAL A 1 82 ? 3.699 9.162 -15.578 1.00 94.31 82 VAL A CA 1
ATOM 620 C C . VAL A 1 82 ? 3.948 7.856 -16.338 1.00 94.31 82 VAL A C 1
ATOM 622 O O . VAL A 1 82 ? 3.580 6.789 -15.853 1.00 94.31 82 VAL A O 1
ATOM 625 N N . GLY A 1 83 ? 4.526 7.936 -17.541 1.00 90.94 83 GLY A N 1
ATOM 626 C CA . GLY A 1 83 ? 4.763 6.770 -18.407 1.00 90.94 83 GLY A CA 1
ATOM 627 C C . GLY A 1 83 ? 3.505 6.103 -18.989 1.00 90.94 83 GLY A C 1
ATOM 628 O O . GLY A 1 83 ? 3.606 5.099 -19.691 1.00 90.94 83 GLY A O 1
ATOM 629 N N . TRP A 1 84 ? 2.319 6.668 -18.742 1.00 91.50 84 TRP A N 1
ATOM 630 C CA . TRP A 1 84 ? 1.037 6.199 -19.268 1.00 91.50 84 TRP A CA 1
ATOM 631 C C . TRP A 1 84 ? 0.119 7.375 -19.604 1.00 91.50 84 TRP A C 1
ATOM 633 O O . TRP A 1 84 ? 0.063 8.355 -18.858 1.00 91.50 84 TRP A O 1
ATOM 643 N N . ASP A 1 85 ? -0.591 7.269 -20.728 1.00 79.88 85 ASP A N 1
ATOM 644 C CA . ASP A 1 85 ? -1.620 8.214 -21.159 1.00 79.88 85 ASP A CA 1
ATOM 645 C C . ASP A 1 85 ? -2.864 7.433 -21.593 1.00 79.88 85 ASP A C 1
ATOM 647 O O . ASP A 1 85 ? -2.817 6.615 -22.514 1.00 79.88 85 ASP A O 1
ATOM 651 N N . ASP A 1 86 ? -3.982 7.707 -20.927 1.00 66.38 86 ASP A N 1
ATOM 652 C CA . ASP A 1 86 ? -5.266 7.064 -21.196 1.00 66.38 86 ASP A CA 1
ATOM 653 C C . ASP A 1 86 ? -5.817 7.395 -22.595 1.00 66.38 86 ASP A C 1
ATOM 655 O O . ASP A 1 86 ? -6.597 6.632 -23.154 1.00 66.38 86 ASP A O 1
ATOM 659 N N . ALA A 1 87 ? -5.398 8.507 -23.211 1.00 58.16 87 ALA A N 1
ATOM 660 C CA . ALA A 1 87 ? -5.814 8.846 -24.574 1.00 58.16 87 ALA A CA 1
ATOM 661 C C . ALA A 1 87 ? -5.169 7.945 -25.648 1.00 58.16 87 ALA A C 1
ATOM 663 O O . ALA A 1 87 ? -5.684 7.859 -26.763 1.00 58.16 87 ALA A O 1
ATOM 664 N N . ASN A 1 88 ? -4.077 7.250 -25.310 1.00 53.06 88 ASN A N 1
ATOM 665 C CA . ASN A 1 88 ? -3.321 6.366 -26.198 1.00 53.06 88 ASN A CA 1
ATOM 666 C C . ASN A 1 88 ? -3.270 4.931 -25.642 1.00 53.06 88 ASN A C 1
ATOM 668 O O . ASN A 1 88 ? -2.207 4.318 -25.560 1.00 53.06 88 ASN A O 1
ATOM 672 N N . GLN A 1 89 ? -4.436 4.359 -25.307 1.00 52.41 89 GLN A N 1
ATOM 673 C CA . GLN A 1 89 ? -4.571 2.936 -24.931 1.00 52.41 89 GLN A CA 1
ATOM 674 C C . GLN A 1 89 ? -4.053 1.959 -26.002 1.00 52.41 89 GLN A C 1
ATOM 676 O O . GLN A 1 89 ? -3.856 0.782 -25.722 1.00 52.41 89 GLN A O 1
ATOM 681 N N . ASN A 1 90 ? -3.785 2.446 -27.214 1.00 40.47 90 ASN A N 1
ATOM 682 C CA . ASN A 1 90 ? -3.005 1.750 -28.220 1.00 40.47 90 ASN A CA 1
ATOM 683 C C . ASN A 1 90 ? -1.850 2.651 -28.659 1.00 40.47 90 ASN A C 1
ATOM 685 O O . ASN A 1 90 ? -2.055 3.838 -28.892 1.00 40.47 90 ASN A O 1
ATOM 689 N N . SER A 1 91 ? -0.692 2.038 -28.888 1.00 37.44 91 SER A N 1
ATOM 690 C CA . SER A 1 91 ? 0.513 2.564 -29.545 1.00 37.44 91 SER A CA 1
ATOM 691 C C . SER A 1 91 ? 1.559 3.295 -28.684 1.00 37.44 91 SER A C 1
ATOM 693 O O . SER A 1 91 ? 1.466 4.465 -28.338 1.00 37.44 91 SER A O 1
ATOM 695 N N . ALA A 1 92 ? 2.660 2.571 -28.465 1.00 38.88 92 ALA A N 1
ATOM 696 C CA . ALA A 1 92 ? 3.954 2.962 -29.024 1.00 38.88 92 ALA A CA 1
ATOM 697 C C . ALA A 1 92 ? 4.532 4.337 -28.635 1.00 38.88 92 ALA A C 1
ATOM 699 O O . ALA A 1 92 ? 5.293 4.917 -29.408 1.00 38.88 92 ALA A O 1
ATOM 700 N N . SER A 1 93 ? 4.334 4.810 -27.403 1.00 42.78 93 SER A N 1
ATOM 701 C CA . SER A 1 93 ? 5.227 5.848 -26.854 1.00 42.78 93 SER A CA 1
ATOM 702 C C . SER A 1 93 ? 6.692 5.374 -26.750 1.00 42.78 93 SER A C 1
ATOM 704 O O . SER A 1 93 ? 7.592 6.189 -26.572 1.00 42.78 93 SER A O 1
ATOM 706 N N . GLN A 1 94 ? 6.959 4.074 -26.942 1.00 44.16 94 GLN A N 1
ATOM 707 C CA . GLN A 1 94 ? 8.313 3.519 -27.044 1.00 44.16 94 GLN A CA 1
ATOM 708 C C . GLN A 1 94 ? 8.987 3.708 -28.415 1.00 44.16 94 GLN A C 1
ATOM 710 O O . GLN A 1 94 ? 10.212 3.661 -28.468 1.00 44.16 94 GLN A O 1
ATOM 715 N N . GLU A 1 95 ? 8.257 3.968 -29.509 1.00 37.84 95 GLU A N 1
ATOM 716 C CA . GLU A 1 95 ? 8.890 4.195 -30.825 1.00 37.84 95 GLU A CA 1
ATOM 717 C C . GLU A 1 95 ? 9.242 5.672 -31.068 1.00 37.84 95 GLU A C 1
ATOM 719 O O . GLU A 1 95 ? 10.222 5.971 -31.748 1.00 37.84 95 GLU A O 1
ATOM 724 N N . ALA A 1 96 ? 8.524 6.616 -30.448 1.00 35.56 96 ALA A N 1
ATOM 725 C CA . ALA A 1 96 ? 8.779 8.051 -30.627 1.00 35.56 96 ALA A CA 1
ATOM 726 C C . ALA A 1 96 ? 10.088 8.547 -29.973 1.00 35.56 96 ALA A C 1
ATOM 728 O O . ALA A 1 96 ? 10.591 9.612 -30.330 1.00 35.56 96 ALA A O 1
ATOM 729 N N . ALA A 1 97 ? 10.685 7.775 -29.058 1.00 41.06 97 ALA A N 1
ATOM 730 C CA . ALA A 1 97 ? 11.987 8.099 -28.470 1.00 41.06 97 ALA A CA 1
ATOM 731 C C . ALA A 1 97 ? 13.180 7.764 -29.394 1.00 41.06 97 ALA A C 1
ATOM 733 O O . ALA A 1 97 ? 14.309 8.144 -29.087 1.00 41.06 97 ALA A O 1
ATOM 734 N N . ALA A 1 98 ? 12.956 7.074 -30.521 1.00 39.62 98 ALA A N 1
ATOM 735 C CA . ALA A 1 98 ? 14.026 6.665 -31.433 1.00 39.62 98 ALA A CA 1
ATOM 736 C C . ALA A 1 98 ? 14.475 7.764 -32.418 1.00 39.62 98 ALA A C 1
ATOM 738 O O . ALA A 1 98 ? 15.579 7.663 -32.948 1.00 39.62 98 ALA A O 1
ATOM 739 N N . ASP A 1 99 ? 13.669 8.810 -32.645 1.00 32.91 99 ASP A N 1
ATOM 740 C CA . ASP A 1 99 ? 13.971 9.859 -33.640 1.00 32.91 99 ASP A CA 1
ATOM 741 C C . ASP A 1 99 ? 14.265 11.244 -33.031 1.00 32.91 99 ASP A C 1
ATOM 743 O O . ASP A 1 99 ? 14.502 12.206 -33.750 1.00 32.91 99 ASP A O 1
ATOM 747 N N . GLY A 1 100 ? 14.283 11.382 -31.698 1.00 39.06 100 GLY A N 1
ATOM 748 C CA . GLY A 1 100 ? 14.738 12.611 -31.023 1.00 39.06 100 GLY A CA 1
ATOM 749 C C . GLY A 1 100 ? 13.960 13.897 -31.356 1.00 39.06 100 GLY A C 1
ATOM 750 O O . GLY A 1 100 ? 14.443 14.986 -31.057 1.00 39.06 100 GLY A O 1
ATOM 751 N N . THR A 1 101 ? 12.780 13.800 -31.974 1.00 36.78 101 THR A N 1
ATOM 752 C CA . THR A 1 101 ? 12.029 14.945 -32.525 1.00 36.78 101 THR A CA 1
ATOM 753 C C . THR A 1 101 ? 10.800 15.353 -31.712 1.00 36.78 101 THR A C 1
ATOM 755 O O . THR A 1 101 ? 10.108 16.296 -32.094 1.00 36.78 101 THR A O 1
ATOM 758 N N . VAL A 1 102 ? 10.544 14.721 -30.562 1.00 39.47 102 VAL A N 1
ATOM 759 C CA . VAL A 1 102 ? 9.490 15.151 -29.632 1.00 39.47 102 VAL A CA 1
ATOM 760 C C . VAL A 1 102 ? 10.128 15.570 -28.310 1.00 39.47 102 VAL A C 1
ATOM 762 O O . VAL A 1 102 ? 10.493 14.731 -27.489 1.00 39.47 102 VAL A O 1
ATOM 765 N N . GLU A 1 103 ? 10.254 16.881 -28.092 1.00 37.25 103 GLU A N 1
ATOM 766 C CA . GLU A 1 103 ? 10.480 17.439 -26.756 1.00 37.25 103 GLU A CA 1
ATOM 767 C C . GLU A 1 103 ? 9.219 17.197 -25.911 1.00 37.25 103 GLU A C 1
ATOM 769 O O . GLU A 1 103 ? 8.321 18.035 -25.834 1.00 37.25 103 GLU A O 1
ATOM 774 N N . MET A 1 104 ? 9.121 16.024 -25.281 1.00 45.06 104 MET A N 1
ATOM 775 C CA . MET A 1 104 ? 8.285 15.896 -24.092 1.00 45.06 104 MET A CA 1
ATOM 776 C C . MET A 1 104 ? 8.917 16.744 -22.987 1.00 45.06 104 MET A C 1
ATOM 778 O O . MET A 1 104 ? 10.130 16.699 -22.787 1.00 45.06 104 MET A O 1
ATOM 782 N N . ALA A 1 105 ? 8.109 17.523 -22.273 1.00 45.19 105 ALA A N 1
ATOM 783 C CA . ALA A 1 105 ? 8.557 18.271 -21.105 1.00 45.19 105 ALA A CA 1
ATOM 784 C C . ALA A 1 105 ? 9.109 17.307 -20.029 1.00 45.19 105 ALA A C 1
ATOM 786 O O . ALA A 1 105 ? 8.347 16.749 -19.244 1.00 45.19 105 ALA A O 1
ATOM 787 N N . GLY A 1 106 ? 10.430 17.110 -20.026 1.00 59.84 106 GLY A N 1
ATOM 788 C CA . GLY A 1 106 ? 11.171 16.235 -19.110 1.00 59.84 106 GLY A CA 1
ATOM 789 C C . GLY A 1 106 ? 10.999 14.730 -19.365 1.00 59.84 106 GLY A C 1
ATOM 790 O O . GLY A 1 106 ? 9.962 14.266 -19.840 1.00 59.84 106 GLY A O 1
ATOM 791 N N . ASN A 1 107 ? 12.029 13.941 -19.035 1.00 85.00 107 ASN A N 1
ATOM 792 C CA . ASN A 1 107 ? 11.908 12.474 -18.989 1.00 85.00 107 ASN A CA 1
ATOM 793 C C . ASN A 1 107 ? 10.998 12.036 -17.816 1.00 85.00 107 ASN A C 1
ATOM 795 O O . ASN A 1 107 ? 10.732 12.817 -16.901 1.00 85.00 107 ASN A O 1
ATOM 799 N N . ASP A 1 108 ? 10.513 10.790 -17.812 1.00 92.25 108 ASP A N 1
ATOM 800 C CA . ASP A 1 108 ? 9.543 10.325 -16.803 1.00 92.25 108 ASP A CA 1
ATOM 801 C C . ASP A 1 108 ? 10.054 10.442 -15.354 1.00 92.25 108 ASP A C 1
ATOM 803 O O . ASP A 1 108 ? 9.278 10.758 -14.449 1.00 92.25 108 ASP A O 1
ATOM 807 N N . ARG A 1 109 ? 11.367 10.291 -15.125 1.00 94.81 109 ARG A N 1
ATOM 808 C CA . ARG A 1 109 ? 11.989 10.526 -13.811 1.00 94.81 109 ARG A CA 1
ATOM 809 C C . ARG A 1 109 ? 11.824 11.976 -13.359 1.00 94.81 109 ARG A C 1
ATOM 811 O O . ARG A 1 109 ? 11.465 12.215 -12.208 1.00 94.81 109 ARG A O 1
ATOM 818 N N . GLU A 1 110 ? 12.075 12.938 -14.241 1.00 94.31 110 GLU A N 1
ATOM 819 C CA . GLU A 1 110 ? 11.910 14.366 -13.944 1.00 94.31 110 GLU A CA 1
ATOM 820 C C . GLU A 1 110 ? 10.446 14.723 -13.685 1.00 94.31 110 GLU A C 1
ATOM 822 O O . GLU A 1 110 ? 10.158 15.448 -12.735 1.00 94.31 110 GLU A O 1
ATOM 827 N N . ARG A 1 111 ? 9.513 14.176 -14.472 1.00 94.31 111 ARG A N 1
ATOM 828 C CA . ARG A 1 111 ? 8.068 14.384 -14.274 1.00 94.31 111 ARG A CA 1
ATOM 829 C C . ARG A 1 111 ? 7.604 13.859 -12.915 1.00 94.31 111 ARG A C 1
ATOM 831 O O . ARG A 1 111 ? 6.868 14.549 -12.210 1.00 94.31 111 ARG A O 1
ATOM 838 N N . LEU A 1 112 ? 8.069 12.673 -12.521 1.00 96.06 112 LEU A N 1
ATOM 839 C CA . LEU A 1 112 ? 7.779 12.096 -11.209 1.00 96.06 112 LEU A CA 1
ATOM 840 C C . LEU A 1 112 ? 8.372 12.936 -10.070 1.00 96.06 112 LEU A C 1
ATOM 842 O O . LEU A 1 112 ? 7.675 13.249 -9.104 1.00 96.06 112 LEU A O 1
ATOM 846 N N . GLN A 1 113 ? 9.635 13.350 -10.199 1.00 96.62 113 GLN A N 1
ATOM 847 C CA . GLN A 1 113 ? 10.288 14.216 -9.219 1.00 96.62 113 GLN A CA 1
ATOM 848 C C . GLN A 1 113 ? 9.546 15.551 -9.063 1.00 96.62 113 GLN A C 1
ATOM 850 O O . GLN A 1 113 ? 9.324 16.006 -7.943 1.00 96.62 113 GLN A O 1
ATOM 855 N N . GLN A 1 114 ? 9.149 16.176 -10.174 1.00 95.94 114 GLN A N 1
ATOM 856 C CA . GLN A 1 114 ? 8.401 17.433 -10.173 1.00 95.94 114 GLN A CA 1
ATOM 857 C C . GLN A 1 114 ? 7.029 17.280 -9.524 1.00 95.94 114 GLN A C 1
ATOM 859 O O . GLN A 1 114 ? 6.635 18.152 -8.755 1.00 95.94 114 GLN A O 1
ATOM 864 N N . PHE A 1 115 ? 6.323 16.177 -9.787 1.00 95.81 115 PHE A N 1
ATOM 865 C CA . PHE A 1 115 ? 5.058 15.898 -9.120 1.00 95.81 115 PHE A CA 1
ATOM 866 C C . PHE A 1 115 ? 5.242 15.805 -7.602 1.00 95.81 115 PHE A C 1
ATOM 868 O O . PHE A 1 115 ? 4.548 16.508 -6.873 1.00 95.81 115 PHE A O 1
ATOM 875 N N . ILE A 1 116 ? 6.210 15.008 -7.127 1.00 96.75 116 ILE A N 1
ATOM 876 C CA . ILE A 1 116 ? 6.481 14.870 -5.687 1.00 96.75 116 ILE A CA 1
ATOM 877 C C . ILE A 1 116 ? 6.894 16.217 -5.079 1.00 96.75 116 ILE A C 1
ATOM 879 O O . ILE A 1 116 ? 6.461 16.545 -3.984 1.00 96.75 116 ILE A O 1
ATOM 883 N N . ALA A 1 117 ? 7.659 17.044 -5.792 1.00 96.62 117 ALA A N 1
ATOM 884 C CA . ALA A 1 117 ? 8.040 18.376 -5.318 1.00 96.62 117 ALA A CA 1
ATOM 885 C C . ALA A 1 117 ? 6.862 19.369 -5.208 1.00 96.62 117 ALA A C 1
ATOM 887 O O . ALA A 1 117 ? 6.990 20.387 -4.531 1.00 96.62 117 ALA A O 1
ATOM 888 N N . GLN A 1 118 ? 5.740 19.106 -5.885 1.00 95.31 118 GLN A N 1
ATOM 889 C CA . GLN A 1 118 ? 4.550 19.963 -5.890 1.00 95.31 118 GLN A CA 1
ATOM 890 C C . GLN A 1 118 ? 3.457 19.496 -4.924 1.00 95.31 118 GLN A C 1
ATOM 892 O O . GLN A 1 118 ? 2.470 20.213 -4.743 1.00 95.31 118 GLN A O 1
ATOM 897 N N . VAL A 1 119 ? 3.592 18.313 -4.314 1.00 94.94 119 VAL A N 1
ATOM 898 C CA . VAL A 1 119 ? 2.608 17.852 -3.330 1.00 94.94 119 VAL A CA 1
ATOM 899 C C . VAL A 1 119 ? 2.658 18.744 -2.095 1.00 94.94 119 VAL A C 1
ATOM 901 O O . VAL A 1 119 ? 3.728 19.165 -1.660 1.00 94.94 119 VAL A O 1
ATOM 904 N N . ASP A 1 120 ? 1.497 19.010 -1.499 1.00 95.31 120 ASP A N 1
ATOM 905 C CA . ASP A 1 120 ? 1.448 19.611 -0.169 1.00 95.31 120 ASP A CA 1
ATOM 906 C C . ASP A 1 120 ? 2.046 18.606 0.830 1.00 95.31 120 ASP A C 1
ATOM 908 O O . ASP A 1 120 ? 1.474 17.519 0.988 1.00 95.31 120 ASP A O 1
ATOM 912 N N . PRO A 1 121 ? 3.184 18.912 1.482 1.00 94.88 121 PRO A N 1
ATOM 913 C CA . PRO A 1 121 ? 3.857 17.967 2.358 1.00 94.88 121 PRO A CA 1
ATOM 914 C C . PRO A 1 121 ? 3.062 17.662 3.628 1.00 94.88 121 PRO A C 1
ATOM 916 O O . PRO A 1 121 ? 3.281 16.605 4.206 1.00 94.88 121 PRO A O 1
ATOM 919 N N . ALA A 1 122 ? 2.156 18.544 4.061 1.00 94.31 122 ALA A N 1
ATOM 920 C CA . ALA A 1 122 ? 1.481 18.465 5.358 1.00 94.31 122 ALA A CA 1
ATOM 921 C C . ALA A 1 122 ? -0.043 18.281 5.249 1.00 94.31 122 ALA A C 1
ATOM 923 O O . ALA A 1 122 ? -0.756 18.436 6.243 1.00 94.31 122 ALA A O 1
ATOM 924 N N . ALA A 1 123 ? -0.555 17.953 4.059 1.00 91.56 123 ALA A N 1
ATOM 925 C CA . ALA A 1 123 ? -1.973 17.658 3.872 1.00 91.56 123 ALA A CA 1
ATOM 926 C C . ALA A 1 123 ? -2.439 16.488 4.763 1.00 91.56 123 ALA A C 1
ATOM 928 O O . ALA A 1 123 ? -1.684 15.568 5.060 1.00 91.56 123 ALA A O 1
ATOM 929 N N . SER A 1 124 ? -3.706 16.496 5.181 1.00 87.94 124 SER A N 1
ATOM 930 C CA . SER A 1 124 ? -4.244 15.437 6.049 1.00 87.94 124 SER A CA 1
ATOM 931 C C . SER A 1 124 ? -4.508 14.121 5.316 1.00 87.94 124 SER A C 1
ATOM 933 O O . SER A 1 124 ? -4.446 13.055 5.920 1.00 87.94 124 SER A O 1
ATOM 935 N N . GLU A 1 125 ? -4.833 14.186 4.023 1.00 89.38 125 GLU A N 1
ATOM 936 C CA . GLU A 1 125 ? -5.191 13.010 3.228 1.00 89.38 125 GLU A CA 1
ATOM 937 C C . GLU A 1 125 ? -3.959 12.267 2.714 1.00 89.38 125 GLU A C 1
ATOM 939 O O . GLU A 1 125 ? -2.888 12.849 2.550 1.00 89.38 125 GLU A O 1
ATOM 944 N N . ALA A 1 126 ? -4.112 10.992 2.370 1.00 93.44 126 ALA A N 1
ATOM 945 C CA . ALA A 1 126 ? -3.005 10.192 1.862 1.00 93.44 126 ALA A CA 1
ATOM 946 C C . ALA A 1 126 ? -2.572 10.580 0.435 1.00 93.44 126 ALA A C 1
ATOM 948 O O . ALA A 1 126 ? -3.398 10.923 -0.419 1.00 93.44 126 ALA A O 1
ATOM 949 N N . LEU A 1 127 ? -1.263 10.506 0.188 1.00 97.19 127 LEU A N 1
ATOM 950 C CA . LEU A 1 127 ? -0.658 10.461 -1.140 1.00 97.19 127 LEU A CA 1
ATOM 951 C C . LEU A 1 127 ? -0.347 9.002 -1.492 1.00 97.19 127 LEU A C 1
ATOM 953 O O . LEU A 1 127 ? 0.447 8.358 -0.814 1.00 97.19 127 LEU A O 1
ATOM 957 N N . TRP A 1 128 ? -0.930 8.504 -2.572 1.00 98.31 128 TRP A N 1
ATOM 958 C CA . TRP A 1 128 ? -0.688 7.172 -3.106 1.00 98.31 128 TRP A CA 1
ATOM 959 C C . TRP A 1 128 ? 0.274 7.251 -4.289 1.00 98.31 128 TRP A C 1
ATOM 961 O O . TRP A 1 128 ? 0.092 8.070 -5.189 1.00 98.31 128 TRP A O 1
ATOM 971 N N . ILE A 1 129 ? 1.293 6.398 -4.292 1.00 98.62 129 ILE A N 1
ATOM 972 C CA . ILE A 1 129 ? 2.261 6.250 -5.378 1.00 98.62 129 ILE A CA 1
ATOM 973 C C . ILE A 1 129 ? 2.295 4.772 -5.759 1.00 98.62 129 ILE A C 1
ATOM 975 O O . ILE A 1 129 ? 2.798 3.944 -5.004 1.00 98.62 129 ILE A O 1
ATOM 979 N N . VAL A 1 130 ? 1.765 4.434 -6.930 1.00 98.69 130 VAL A N 1
ATOM 980 C CA . VAL A 1 130 ? 1.702 3.051 -7.415 1.00 98.69 130 VAL A CA 1
ATOM 981 C C . VAL A 1 130 ? 2.644 2.889 -8.599 1.00 98.69 130 VAL A C 1
ATOM 983 O O . VAL A 1 130 ? 2.478 3.532 -9.633 1.00 98.69 130 VAL A O 1
ATOM 986 N N . LEU A 1 131 ? 3.643 2.026 -8.443 1.00 98.81 131 LEU A N 1
ATOM 987 C CA . LEU A 1 131 ? 4.672 1.748 -9.437 1.00 98.81 131 LEU A CA 1
ATOM 988 C C . LEU A 1 131 ? 4.325 0.448 -10.168 1.00 98.81 131 LEU A C 1
ATOM 990 O O . LEU A 1 131 ? 4.376 -0.639 -9.590 1.00 98.81 131 LEU A O 1
ATOM 994 N N . ILE A 1 132 ? 3.976 0.563 -11.446 1.00 98.56 132 ILE A N 1
ATOM 995 C CA . ILE A 1 132 ? 3.594 -0.545 -12.324 1.00 98.56 132 ILE A CA 1
ATOM 996 C C . ILE A 1 132 ? 4.684 -0.721 -13.368 1.00 98.56 132 ILE A C 1
ATOM 998 O O . ILE A 1 132 ? 4.846 0.112 -14.253 1.00 98.56 132 ILE A O 1
ATOM 1002 N N . GLY A 1 133 ? 5.455 -1.795 -13.287 1.00 96.31 133 GLY A N 1
ATOM 1003 C CA . GLY A 1 133 ? 6.574 -1.969 -14.197 1.00 96.31 133 GLY A CA 1
ATOM 1004 C C . GLY A 1 133 ? 7.537 -3.040 -13.738 1.00 96.31 133 GLY A C 1
ATOM 1005 O O . GLY A 1 133 ? 7.216 -3.872 -12.890 1.00 96.31 133 GLY A O 1
ATOM 1006 N N . HIS A 1 134 ? 8.742 -2.983 -14.288 1.00 95.88 134 HIS A N 1
ATOM 1007 C CA . HIS A 1 134 ? 9.846 -3.835 -13.867 1.00 95.88 134 HIS A CA 1
ATOM 1008 C C . HIS A 1 134 ? 10.696 -3.138 -12.806 1.00 95.88 134 HIS A C 1
ATOM 1010 O O . HIS A 1 134 ? 10.693 -1.910 -12.682 1.00 95.88 134 HIS A O 1
ATOM 1016 N N . GLY A 1 135 ? 11.433 -3.942 -12.047 1.00 95.81 135 GLY A N 1
ATOM 1017 C CA . GLY A 1 135 ? 12.476 -3.461 -11.158 1.00 95.81 135 GLY A CA 1
ATOM 1018 C C . GLY A 1 135 ? 13.744 -4.280 -11.335 1.00 95.81 135 GLY A C 1
ATOM 1019 O O . GLY A 1 135 ? 13.713 -5.442 -11.747 1.00 95.81 135 GLY A O 1
ATOM 1020 N N . THR A 1 136 ? 14.876 -3.661 -11.021 1.00 96.06 136 THR A N 1
ATOM 1021 C CA . THR A 1 136 ? 16.188 -4.302 -11.050 1.00 96.06 136 THR A CA 1
ATOM 1022 C C . THR A 1 136 ? 16.912 -4.066 -9.740 1.00 96.06 136 THR A C 1
ATOM 1024 O O . THR A 1 136 ? 16.832 -2.995 -9.140 1.00 96.06 136 THR A O 1
ATOM 1027 N N . SER A 1 137 ? 17.659 -5.072 -9.297 1.00 96.31 137 SER A N 1
ATOM 1028 C CA . SER A 1 137 ? 18.537 -4.956 -8.138 1.00 96.31 137 SER A CA 1
ATOM 1029 C C . SER A 1 137 ? 19.921 -5.483 -8.477 1.00 96.31 137 SER A C 1
ATOM 1031 O O . SER A 1 137 ? 20.067 -6.564 -9.055 1.00 96.31 137 SER A O 1
ATOM 1033 N N . TYR A 1 138 ? 20.940 -4.700 -8.133 1.00 92.94 138 TYR A N 1
ATOM 1034 C CA . TYR A 1 138 ? 22.337 -5.086 -8.252 1.00 92.94 138 TYR A CA 1
ATOM 1035 C C . TYR A 1 138 ? 23.134 -4.532 -7.070 1.00 92.94 138 TYR A C 1
ATOM 1037 O O . TYR A 1 138 ? 23.239 -3.317 -6.883 1.00 92.94 138 TYR A O 1
ATOM 1045 N N . GLY A 1 139 ? 23.726 -5.430 -6.279 1.00 90.25 139 GLY A N 1
ATOM 1046 C CA . GLY A 1 139 ? 24.375 -5.056 -5.024 1.00 90.25 139 GLY A CA 1
ATOM 1047 C C .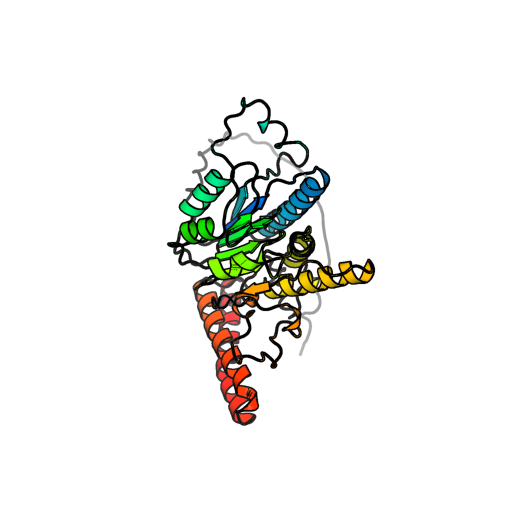 GLY A 1 139 ? 23.365 -4.434 -4.058 1.00 90.25 139 GLY A C 1
ATOM 1048 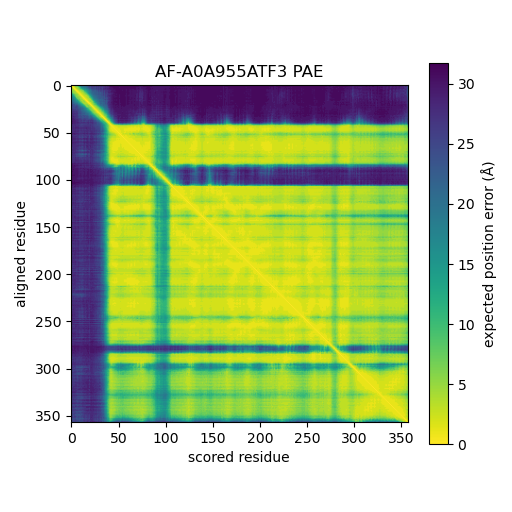O O . GLY A 1 139 ? 22.325 -5.025 -3.791 1.00 90.25 139 GLY A O 1
ATOM 1049 N N . GLU A 1 140 ? 23.664 -3.237 -3.560 1.00 88.31 140 GLU A N 1
ATOM 1050 C CA . GLU A 1 140 ? 22.788 -2.496 -2.636 1.00 88.31 140 GLU A CA 1
ATOM 1051 C C . GLU A 1 140 ? 21.808 -1.554 -3.352 1.00 88.31 140 GLU A C 1
ATOM 1053 O O . GLU A 1 140 ? 20.982 -0.908 -2.710 1.00 88.31 140 GLU A O 1
ATOM 1058 N N . VAL A 1 141 ? 21.886 -1.453 -4.683 1.00 94.69 141 VAL A N 1
ATOM 1059 C CA . VAL A 1 141 ? 21.074 -0.511 -5.456 1.00 94.69 141 VAL A CA 1
ATOM 1060 C C . VAL A 1 141 ? 19.911 -1.247 -6.098 1.00 94.69 141 VAL A C 1
ATOM 1062 O O . VAL A 1 141 ? 20.098 -2.109 -6.957 1.00 94.69 141 VAL A O 1
ATOM 1065 N N . THR A 1 142 ? 18.704 -0.849 -5.709 1.00 96.94 142 THR A N 1
ATOM 1066 C CA . THR A 1 142 ? 17.449 -1.341 -6.282 1.00 96.94 142 THR A CA 1
ATOM 1067 C C . THR A 1 142 ? 16.705 -0.187 -6.934 1.00 96.94 142 THR A C 1
ATOM 1069 O O . THR A 1 142 ? 16.621 0.903 -6.358 1.00 96.94 142 THR A O 1
ATOM 1072 N N . LYS A 1 143 ? 16.204 -0.412 -8.149 1.00 97.88 143 LYS A N 1
ATOM 1073 C CA . LYS A 1 143 ? 15.574 0.609 -8.982 1.00 97.88 143 LYS A CA 1
ATOM 1074 C C . LYS A 1 143 ? 14.263 0.125 -9.582 1.00 97.88 143 LYS A C 1
ATOM 1076 O O . LYS A 1 143 ? 14.147 -1.040 -9.952 1.00 97.88 143 LYS A O 1
ATOM 1081 N N . PHE A 1 144 ? 13.339 1.060 -9.751 1.00 98.25 144 PHE A N 1
ATOM 1082 C CA . PHE A 1 144 ? 12.182 0.924 -10.624 1.00 98.25 144 PHE A CA 1
ATOM 1083 C C . PHE A 1 144 ? 12.557 1.386 -12.038 1.00 98.25 144 PHE A C 1
ATOM 1085 O O . PHE A 1 144 ? 13.162 2.457 -12.193 1.00 98.25 144 PHE A O 1
ATOM 1092 N N . ASN A 1 145 ? 12.234 0.586 -13.059 1.00 96.31 145 ASN A N 1
ATOM 1093 C CA . ASN A 1 145 ? 12.678 0.855 -14.426 1.00 96.31 145 ASN A CA 1
ATOM 1094 C C . ASN A 1 145 ? 11.703 1.766 -15.177 1.00 96.31 145 ASN A C 1
ATOM 1096 O O . ASN A 1 145 ? 10.555 1.394 -15.425 1.00 96.31 145 ASN A O 1
ATOM 1100 N N . LEU A 1 146 ? 12.172 2.944 -15.587 1.00 94.12 146 LEU A N 1
ATOM 1101 C CA . LEU A 1 146 ? 11.369 3.931 -16.315 1.00 94.12 146 LEU A CA 1
ATOM 1102 C C . LEU A 1 146 ? 11.700 3.940 -17.807 1.00 94.12 146 LEU A C 1
ATOM 1104 O O . LEU A 1 146 ? 12.739 3.448 -18.242 1.00 94.12 146 LEU A O 1
ATOM 1108 N N . ALA A 1 147 ? 10.828 4.557 -18.608 1.00 87.25 147 ALA A N 1
ATOM 1109 C CA . ALA A 1 147 ? 11.215 4.993 -19.941 1.00 87.25 147 ALA A CA 1
ATOM 1110 C C . ALA A 1 147 ? 12.200 6.171 -19.808 1.00 87.25 147 ALA A C 1
ATOM 1112 O O . ALA A 1 147 ? 11.815 7.321 -19.597 1.00 87.25 147 ALA A O 1
ATOM 1113 N N . GLY A 1 148 ? 13.496 5.863 -19.878 1.00 88.25 148 GLY A N 1
ATOM 1114 C CA . GLY A 1 148 ? 14.576 6.814 -19.619 1.00 88.25 148 GLY A CA 1
ATOM 1115 C C . GLY A 1 148 ? 15.336 6.466 -18.335 1.00 88.25 148 GLY A C 1
ATOM 1116 O O . GLY A 1 148 ? 15.529 5.287 -18.050 1.00 88.25 148 GLY A O 1
ATOM 1117 N N . PRO A 1 149 ? 15.837 7.458 -17.578 1.00 93.31 149 PRO A N 1
ATOM 1118 C CA . PRO A 1 149 ? 16.595 7.182 -16.363 1.00 93.31 149 PRO A CA 1
ATOM 1119 C C . PRO A 1 149 ? 15.740 6.513 -15.276 1.00 93.31 149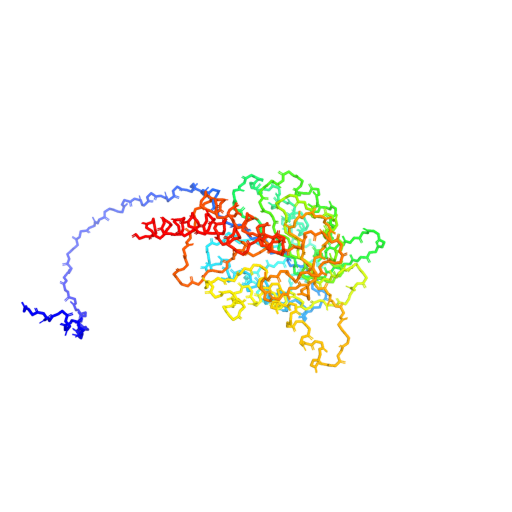 PRO A C 1
ATOM 1121 O O . PRO A 1 149 ? 14.760 7.087 -14.808 1.00 93.31 149 PRO A O 1
ATOM 1124 N N . ASP A 1 150 ? 16.165 5.335 -14.825 1.00 95.50 150 ASP A N 1
ATOM 1125 C CA . ASP A 1 150 ? 15.551 4.616 -13.704 1.00 95.50 150 ASP A CA 1
ATOM 1126 C C . ASP A 1 150 ? 15.591 5.413 -12.388 1.00 95.50 150 ASP A C 1
ATOM 1128 O O . ASP A 1 150 ? 16.448 6.285 -12.186 1.00 95.50 150 ASP A O 1
ATOM 1132 N N . VAL A 1 151 ? 14.706 5.057 -11.455 1.00 96.88 151 VAL A N 1
ATOM 1133 C CA . VAL A 1 151 ? 14.599 5.690 -10.130 1.00 96.88 151 VAL A CA 1
ATOM 1134 C C . VAL A 1 151 ? 14.960 4.685 -9.048 1.00 96.88 151 VAL A C 1
ATOM 1136 O O . VAL A 1 151 ? 14.378 3.604 -8.982 1.00 96.88 151 VAL A O 1
ATOM 1139 N N . ALA A 1 152 ? 15.930 5.029 -8.204 1.00 97.62 152 ALA A N 1
ATOM 1140 C CA . ALA A 1 152 ? 16.330 4.197 -7.076 1.00 97.62 152 ALA A CA 1
ATOM 1141 C C . ALA A 1 152 ? 15.427 4.415 -5.854 1.00 97.62 152 ALA A C 1
ATOM 1143 O O . ALA A 1 152 ? 14.830 5.477 -5.687 1.00 97.62 152 ALA A O 1
ATOM 1144 N N . ALA A 1 153 ? 15.399 3.445 -4.940 1.00 96.75 153 ALA A N 1
ATOM 1145 C CA . ALA A 1 153 ? 14.729 3.616 -3.649 1.00 96.75 153 ALA A CA 1
ATOM 1146 C C . ALA A 1 153 ? 15.275 4.830 -2.860 1.00 96.75 153 ALA A C 1
ATOM 1148 O O . ALA A 1 153 ? 14.505 5.584 -2.269 1.00 96.75 153 ALA A O 1
ATOM 1149 N N . ASP A 1 154 ? 16.590 5.082 -2.926 1.00 96.94 154 ASP A N 1
ATOM 1150 C CA . ASP A 1 154 ? 17.216 6.260 -2.303 1.00 96.94 154 ASP A CA 1
ATOM 1151 C C . ASP A 1 154 ? 16.761 7.590 -2.940 1.00 96.94 154 ASP A C 1
ATOM 1153 O O . ASP A 1 154 ? 16.683 8.605 -2.247 1.00 96.94 154 ASP A O 1
ATOM 1157 N N . ASP A 1 155 ? 16.423 7.599 -4.239 1.00 97.94 155 ASP A N 1
ATOM 1158 C CA . ASP A 1 155 ? 15.873 8.789 -4.903 1.00 97.94 155 ASP A CA 1
ATOM 1159 C C . ASP A 1 155 ? 14.488 9.122 -4.317 1.00 97.94 155 ASP A C 1
ATOM 1161 O O . ASP A 1 155 ? 14.241 10.263 -3.926 1.00 97.94 155 ASP A O 1
ATOM 1165 N N . PHE A 1 156 ? 13.608 8.120 -4.170 1.00 97.88 156 PHE A N 1
ATOM 1166 C CA . PHE A 1 156 ? 12.305 8.294 -3.515 1.00 97.88 156 PHE A CA 1
ATOM 1167 C C . PHE A 1 156 ? 12.445 8.757 -2.064 1.00 97.88 156 PHE A C 1
ATOM 1169 O O . PHE A 1 156 ? 11.740 9.680 -1.656 1.00 97.88 156 PHE A O 1
ATOM 1176 N N . ALA A 1 157 ? 13.367 8.166 -1.298 1.00 97.38 157 ALA A N 1
ATOM 1177 C CA . ALA A 1 157 ? 13.620 8.564 0.085 1.00 97.38 157 ALA A CA 1
ATOM 1178 C C . ALA A 1 157 ? 14.031 10.042 0.170 1.00 97.38 157 ALA A C 1
ATOM 1180 O O . ALA A 1 157 ? 13.542 10.784 1.023 1.00 97.38 157 ALA A O 1
ATOM 1181 N N . ALA A 1 158 ? 14.883 10.498 -0.754 1.00 98.25 158 ALA A N 1
ATOM 1182 C CA . ALA A 1 158 ? 15.285 11.896 -0.839 1.00 98.25 158 ALA A CA 1
ATOM 1183 C C . ALA A 1 158 ? 14.116 12.820 -1.219 1.00 98.25 158 ALA A C 1
ATOM 1185 O O . ALA A 1 158 ? 13.962 13.882 -0.616 1.00 98.25 158 ALA A O 1
ATOM 1186 N N . TRP A 1 159 ? 13.284 12.433 -2.191 1.00 98.06 159 TRP A N 1
ATOM 1187 C CA . TRP A 1 159 ? 12.152 13.249 -2.648 1.00 98.06 159 TRP A CA 1
ATOM 1188 C C . TRP A 1 159 ? 11.023 13.338 -1.619 1.00 98.06 159 TRP A C 1
ATOM 1190 O O . TRP A 1 159 ? 10.388 14.380 -1.494 1.00 98.06 159 TRP A O 1
ATOM 1200 N N . LEU A 1 160 ? 10.792 12.269 -0.856 1.00 97.50 160 LEU A N 1
ATOM 1201 C CA . LEU A 1 160 ? 9.732 12.189 0.150 1.00 97.50 160 LEU A CA 1
ATOM 1202 C C . LEU A 1 160 ? 10.177 12.658 1.539 1.00 97.50 160 LEU A C 1
ATOM 1204 O O . LEU A 1 160 ? 9.368 12.642 2.465 1.00 97.50 160 LEU A O 1
ATOM 1208 N N . LYS A 1 161 ? 11.436 13.076 1.707 1.00 96.81 161 LYS A N 1
ATOM 1209 C CA . LYS A 1 161 ? 12.015 13.427 3.010 1.00 96.81 161 LYS A CA 1
ATOM 1210 C C . LYS A 1 161 ? 11.207 14.481 3.775 1.00 96.81 161 LYS A C 1
ATOM 1212 O O . LYS A 1 161 ? 11.024 14.349 4.979 1.00 96.81 161 LYS A O 1
ATOM 1217 N N . GLU A 1 162 ? 10.732 15.513 3.082 1.00 96.19 162 GLU A N 1
ATOM 1218 C CA . GLU A 1 162 ? 10.005 16.636 3.693 1.00 96.19 162 GLU A CA 1
ATOM 1219 C C . GLU A 1 162 ? 8.475 16.425 3.702 1.00 96.19 162 GLU A C 1
ATOM 1221 O O . GLU A 1 162 ? 7.737 17.277 4.188 1.00 96.19 162 GLU A O 1
ATOM 1226 N N . VAL A 1 163 ? 7.978 15.298 3.175 1.00 96.81 163 VAL A N 1
ATOM 1227 C CA . VAL A 1 163 ? 6.542 14.984 3.080 1.00 96.81 163 VAL A CA 1
ATOM 1228 C C . VAL A 1 163 ? 6.077 14.319 4.381 1.00 96.81 163 VAL A C 1
ATOM 1230 O O . VAL A 1 163 ? 6.394 13.163 4.640 1.00 96.81 163 VAL A O 1
ATOM 1233 N N . THR A 1 164 ? 5.320 15.014 5.225 1.00 95.62 164 THR A N 1
ATOM 1234 C CA . THR A 1 164 ? 4.889 14.519 6.550 1.00 95.62 164 THR A CA 1
ATOM 1235 C C . THR A 1 164 ? 3.485 13.912 6.569 1.00 95.62 164 THR A C 1
ATOM 1237 O O . THR A 1 164 ? 3.150 13.180 7.506 1.00 95.62 164 THR A O 1
ATOM 1240 N N . ARG A 1 165 ? 2.678 14.173 5.533 1.00 94.38 165 ARG A N 1
ATOM 1241 C CA . ARG A 1 165 ? 1.377 13.529 5.306 1.00 94.38 165 ARG A CA 1
ATOM 1242 C C . ARG A 1 165 ? 1.501 12.009 5.148 1.00 94.38 165 ARG A C 1
ATOM 1244 O O . ARG A 1 165 ? 2.593 11.524 4.837 1.00 94.38 165 ARG A O 1
ATOM 1251 N N . PRO A 1 166 ? 0.397 11.252 5.290 1.00 95.50 166 PRO A N 1
ATOM 1252 C CA . PRO A 1 166 ? 0.391 9.831 4.963 1.00 95.50 166 PRO A CA 1
ATOM 1253 C C . PRO A 1 166 ? 0.808 9.592 3.508 1.00 95.50 166 PRO A C 1
ATOM 1255 O O . PRO A 1 166 ? 0.245 10.196 2.593 1.00 95.50 166 PRO A O 1
ATOM 1258 N N . VAL A 1 167 ? 1.789 8.715 3.295 1.00 98.00 167 VAL A N 1
ATOM 1259 C CA . VAL A 1 167 ? 2.229 8.283 1.962 1.00 98.00 167 VAL A CA 1
ATOM 1260 C C . VAL A 1 167 ? 2.145 6.770 1.876 1.00 98.00 167 VAL A C 1
ATOM 1262 O O . VAL A 1 167 ? 2.657 6.064 2.741 1.00 98.00 167 VAL A O 1
ATOM 1265 N N . ILE A 1 168 ? 1.519 6.285 0.813 1.00 98.56 168 ILE A N 1
ATOM 1266 C CA . ILE A 1 168 ? 1.382 4.866 0.515 1.00 98.56 168 ILE A CA 1
ATOM 1267 C C . ILE A 1 168 ? 2.116 4.615 -0.791 1.00 98.56 168 ILE A C 1
ATOM 1269 O O . ILE A 1 168 ? 1.741 5.169 -1.825 1.00 98.56 168 ILE A O 1
ATOM 1273 N N . LEU A 1 169 ? 3.173 3.813 -0.745 1.00 98.69 169 LEU A N 1
ATOM 1274 C CA . LEU A 1 169 ? 3.949 3.438 -1.917 1.00 98.69 169 LEU A CA 1
ATOM 1275 C C . LEU A 1 169 ? 3.783 1.949 -2.192 1.00 98.69 169 LEU A C 1
ATOM 1277 O O . LEU A 1 169 ? 4.134 1.110 -1.369 1.00 98.69 169 LEU A O 1
ATOM 1281 N N . VAL A 1 170 ? 3.275 1.626 -3.374 1.00 98.81 170 VAL A N 1
ATOM 1282 C CA . VAL A 1 170 ? 3.061 0.252 -3.823 1.00 98.81 170 VAL A CA 1
ATOM 1283 C C . VAL A 1 170 ? 3.984 -0.013 -5.002 1.00 98.81 170 VAL A C 1
ATOM 1285 O O . VAL A 1 170 ? 3.832 0.599 -6.056 1.00 98.81 170 VAL A O 1
ATOM 1288 N N . HIS A 1 171 ? 4.935 -0.929 -4.847 1.00 98.75 171 HIS A N 1
ATOM 1289 C CA . HIS A 1 171 ? 5.824 -1.354 -5.921 1.00 98.75 171 HIS A CA 1
ATOM 1290 C C . HIS A 1 171 ? 5.416 -2.732 -6.452 1.00 98.75 171 HIS A C 1
ATOM 1292 O O . HIS A 1 171 ? 5.748 -3.763 -5.869 1.00 98.75 171 HIS A O 1
ATOM 1298 N N . CYS A 1 172 ? 4.757 -2.757 -7.612 1.00 98.56 172 CYS A N 1
ATOM 1299 C CA . CYS A 1 172 ? 4.194 -3.972 -8.210 1.00 98.56 172 CYS A CA 1
ATOM 1300 C C . CYS A 1 172 ? 5.194 -4.806 -9.034 1.00 98.56 172 CYS A C 1
ATOM 1302 O O . CYS A 1 172 ? 4.825 -5.862 -9.540 1.00 98.56 172 CYS A O 1
ATOM 1304 N N . GLY A 1 173 ? 6.420 -4.314 -9.232 1.00 96.94 173 GLY A N 1
ATOM 1305 C CA . GLY A 1 173 ? 7.442 -4.959 -10.062 1.00 96.94 173 GLY A CA 1
ATOM 1306 C C . GLY A 1 173 ? 8.386 -5.919 -9.334 1.00 96.94 173 GLY A C 1
ATOM 1307 O O . GLY A 1 173 ? 8.435 -5.970 -8.107 1.00 96.94 173 GLY A O 1
ATOM 1308 N N . ALA A 1 174 ? 9.193 -6.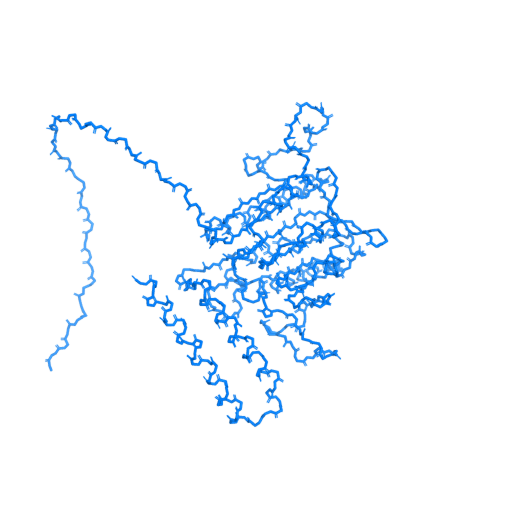634 -10.121 1.00 97.19 174 ALA A N 1
ATOM 1309 C CA . ALA A 1 174 ? 10.277 -7.494 -9.644 1.00 97.19 174 ALA A CA 1
ATOM 1310 C C . ALA A 1 174 ? 11.297 -6.736 -8.772 1.00 97.19 174 ALA A C 1
ATOM 1312 O O . ALA A 1 174 ? 11.422 -5.514 -8.862 1.00 97.19 174 ALA A O 1
ATOM 1313 N N . SER A 1 175 ? 12.060 -7.466 -7.953 1.00 97.88 175 SER A N 1
ATOM 1314 C CA . SER A 1 175 ? 13.143 -6.934 -7.112 1.00 97.88 175 SER A CA 1
ATOM 1315 C C . SER A 1 175 ? 12.742 -5.820 -6.129 1.00 97.88 175 SER A C 1
ATOM 1317 O O . SER A 1 175 ? 13.611 -5.151 -5.586 1.00 97.88 175 SER A O 1
ATOM 1319 N N . SER A 1 176 ? 11.452 -5.624 -5.878 1.00 98.44 176 SER A N 1
ATOM 1320 C CA . SER A 1 176 ? 10.881 -4.531 -5.086 1.00 98.44 176 SER A CA 1
ATOM 1321 C C . SER A 1 176 ? 11.192 -4.525 -3.584 1.00 98.44 176 SER A C 1
ATOM 1323 O O . SER A 1 176 ? 11.285 -3.443 -3.015 1.00 98.44 176 SER A O 1
ATOM 1325 N N . GLY A 1 177 ? 11.397 -5.679 -2.939 1.00 97.81 177 GLY A N 1
ATOM 1326 C CA . GLY A 1 177 ? 11.548 -5.791 -1.474 1.00 97.81 177 GLY A CA 1
ATOM 1327 C C . GLY A 1 177 ? 12.462 -4.759 -0.781 1.00 97.81 177 GLY A C 1
ATOM 1328 O O . GLY A 1 177 ? 12.056 -4.185 0.227 1.00 97.81 177 GLY A O 1
ATOM 1329 N N . PRO A 1 178 ? 13.658 -4.424 -1.312 1.00 97.62 178 PRO A N 1
ATOM 1330 C CA . PRO A 1 178 ? 14.552 -3.426 -0.716 1.00 97.62 178 PRO A CA 1
ATOM 1331 C C . PRO A 1 178 ? 13.980 -2.002 -0.623 1.00 97.62 178 PRO A C 1
ATOM 1333 O O . PRO A 1 178 ? 14.559 -1.172 0.075 1.00 97.62 178 PRO A O 1
ATOM 1336 N N . PHE A 1 179 ? 12.864 -1.694 -1.299 1.00 98.44 179 PHE A N 1
ATOM 1337 C CA . PHE A 1 179 ? 12.164 -0.418 -1.123 1.00 98.44 179 PHE A CA 1
ATOM 1338 C C . PHE A 1 179 ? 11.622 -0.250 0.300 1.00 98.44 179 PHE A C 1
ATOM 1340 O O . PHE A 1 179 ? 11.630 0.877 0.786 1.00 98.44 179 PHE A O 1
ATOM 1347 N N . ILE A 1 180 ? 11.237 -1.336 0.987 1.00 98.25 180 ILE A N 1
ATOM 1348 C CA . ILE A 1 180 ? 10.790 -1.293 2.390 1.00 98.25 180 ILE A CA 1
ATOM 1349 C C . ILE A 1 180 ? 11.884 -0.667 3.258 1.00 98.25 180 ILE A C 1
ATOM 1351 O O . ILE A 1 180 ? 11.713 0.428 3.778 1.00 98.25 180 ILE A O 1
ATOM 1355 N N . GLN A 1 181 ? 13.088 -1.244 3.268 1.00 95.75 181 GLN A N 1
ATOM 1356 C CA . GLN A 1 181 ? 14.205 -0.763 4.099 1.00 95.75 181 GLN A CA 1
ATOM 1357 C C . GLN A 1 181 ? 14.573 0.716 3.892 1.00 95.75 181 GLN A C 1
ATOM 1359 O O . GLN A 1 181 ? 15.180 1.333 4.765 1.00 95.75 181 GLN A O 1
ATOM 1364 N N . LYS A 1 182 ? 14.276 1.278 2.716 1.00 96.62 182 LYS A N 1
ATOM 1365 C CA . LYS A 1 182 ? 14.616 2.661 2.360 1.00 96.62 182 LYS A CA 1
ATOM 1366 C C . LYS A 1 182 ? 13.485 3.651 2.594 1.00 96.62 182 LYS A C 1
ATOM 1368 O O . LYS A 1 182 ? 13.768 4.838 2.748 1.00 96.62 182 LYS A O 1
ATOM 1373 N N . LEU A 1 183 ? 12.239 3.189 2.561 1.00 97.81 183 LEU A N 1
ATOM 1374 C CA . LEU A 1 183 ? 11.055 4.046 2.542 1.00 97.81 183 LEU A CA 1
ATOM 1375 C C . LEU A 1 183 ? 10.151 3.867 3.759 1.00 97.81 183 LEU A C 1
ATOM 1377 O O . LEU A 1 183 ? 9.292 4.724 3.971 1.00 97.81 183 LEU A O 1
ATOM 1381 N N . SER A 1 184 ? 10.355 2.819 4.560 1.00 97.31 184 SER A N 1
ATOM 1382 C CA . SER A 1 184 ? 9.711 2.659 5.861 1.00 97.31 184 SER A CA 1
ATOM 1383 C C . SER A 1 184 ? 9.998 3.863 6.754 1.00 97.31 184 SER A C 1
ATOM 1385 O O . SER A 1 184 ? 11.106 4.408 6.790 1.00 97.31 184 SER A O 1
ATOM 1387 N N . GLY A 1 185 ? 8.971 4.306 7.468 1.00 95.50 185 GLY A N 1
ATOM 1388 C CA . GLY A 1 185 ? 9.065 5.428 8.385 1.00 95.50 185 GLY A CA 1
ATOM 1389 C C . GLY A 1 185 ? 7.697 5.922 8.851 1.00 95.50 185 GLY A C 1
ATOM 1390 O O . GLY A 1 185 ? 6.662 5.380 8.466 1.00 95.50 185 GLY A O 1
ATOM 1391 N N . PRO A 1 186 ? 7.663 6.982 9.674 1.00 93.94 186 PRO A N 1
ATOM 1392 C CA . PRO A 1 186 ? 6.413 7.530 10.186 1.00 93.94 186 PRO A CA 1
ATOM 1393 C C . PRO A 1 186 ? 5.476 7.960 9.054 1.00 93.94 186 PRO A C 1
ATOM 1395 O O . PRO A 1 186 ? 5.900 8.633 8.113 1.00 93.94 186 PRO A O 1
ATOM 1398 N N . ASN A 1 187 ? 4.190 7.619 9.173 1.00 94.31 187 ASN A N 1
ATOM 1399 C CA . ASN A 1 187 ? 3.169 7.916 8.162 1.00 94.31 187 ASN A CA 1
ATOM 1400 C C . ASN A 1 187 ? 3.529 7.376 6.762 1.00 94.31 187 ASN A C 1
ATOM 1402 O O . ASN A 1 187 ? 3.189 7.998 5.749 1.00 94.31 187 ASN A O 1
ATOM 1406 N N . ARG A 1 188 ? 4.235 6.242 6.697 1.00 97.62 188 ARG A N 1
ATOM 1407 C CA . ARG A 1 188 ? 4.525 5.509 5.464 1.00 97.62 188 ARG A CA 1
ATOM 1408 C C . ARG A 1 188 ? 3.878 4.140 5.510 1.00 97.62 188 ARG A C 1
ATOM 1410 O O . ARG A 1 188 ? 3.923 3.475 6.533 1.00 97.62 188 ARG A O 1
ATOM 1417 N N . ILE A 1 189 ? 3.295 3.751 4.385 1.00 98.56 189 ILE A N 1
ATOM 1418 C CA . ILE A 1 189 ? 2.939 2.366 4.104 1.00 98.56 189 ILE A CA 1
ATOM 1419 C C . ILE A 1 189 ? 3.669 1.975 2.828 1.00 98.56 189 ILE A C 1
ATOM 1421 O O . ILE A 1 189 ? 3.538 2.662 1.811 1.00 98.56 189 ILE A O 1
ATOM 1425 N N . VAL A 1 190 ? 4.445 0.902 2.874 1.00 98.81 190 VAL A N 1
ATOM 1426 C CA . VAL A 1 190 ? 5.200 0.386 1.736 1.00 98.81 190 VAL A CA 1
ATOM 1427 C C . VAL A 1 190 ? 4.740 -1.036 1.452 1.00 98.81 190 VAL A C 1
ATOM 1429 O O . VAL A 1 190 ? 4.837 -1.917 2.299 1.00 98.81 190 VAL A O 1
ATOM 1432 N N . VAL A 1 191 ? 4.249 -1.264 0.237 1.00 98.88 191 VAL A N 1
ATOM 1433 C CA . VAL A 1 191 ? 3.862 -2.590 -0.253 1.00 98.88 191 VAL A CA 1
ATOM 1434 C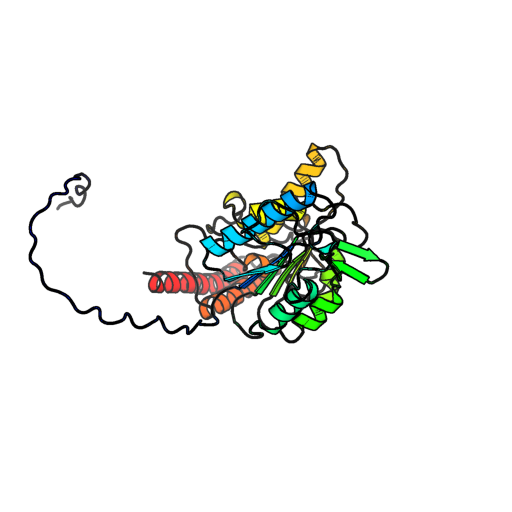 C . VAL A 1 191 ? 4.781 -2.969 -1.398 1.00 98.88 191 VAL A C 1
ATOM 1436 O O . VAL A 1 191 ? 4.952 -2.199 -2.346 1.00 98.88 191 VAL A O 1
ATOM 1439 N N . THR A 1 192 ? 5.357 -4.162 -1.344 1.00 98.88 192 THR A N 1
ATOM 1440 C CA . THR A 1 192 ? 6.233 -4.689 -2.394 1.00 98.88 192 THR A CA 1
ATOM 1441 C C . THR A 1 192 ? 5.669 -5.987 -2.946 1.00 98.88 192 THR A C 1
ATOM 1443 O O . THR A 1 192 ? 5.077 -6.771 -2.214 1.00 98.88 192 THR A O 1
ATOM 1446 N N . ALA A 1 193 ? 5.857 -6.237 -4.241 1.00 98.69 193 ALA A N 1
ATOM 1447 C CA . ALA A 1 193 ? 5.478 -7.501 -4.873 1.00 98.69 193 ALA A CA 1
ATOM 1448 C C . ALA A 1 193 ? 6.432 -8.659 -4.531 1.00 98.69 193 ALA A C 1
ATOM 1450 O O . ALA A 1 193 ? 6.086 -9.826 -4.690 1.00 98.69 193 ALA A O 1
ATOM 1451 N N . THR A 1 194 ? 7.644 -8.335 -4.081 1.00 98.50 194 THR A N 1
ATOM 1452 C CA . THR A 1 194 ? 8.710 -9.288 -3.770 1.00 98.50 194 THR A CA 1
ATOM 1453 C C . THR A 1 194 ? 9.289 -9.040 -2.384 1.00 98.50 194 THR A C 1
ATOM 1455 O O . THR A 1 194 ? 9.238 -7.916 -1.876 1.00 98.50 194 THR A O 1
ATOM 1458 N N . ASN A 1 195 ? 9.911 -10.065 -1.797 1.00 97.19 195 ASN A N 1
ATOM 1459 C CA . ASN A 1 195 ? 10.509 -9.965 -0.459 1.00 97.19 195 ASN A CA 1
ATOM 1460 C C . ASN A 1 195 ? 11.955 -9.451 -0.486 1.00 97.19 195 A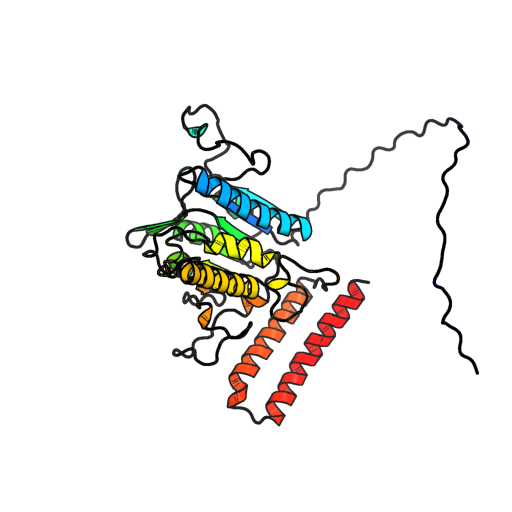SN A C 1
ATOM 1462 O O . ASN A 1 195 ? 12.525 -9.090 0.540 1.00 97.19 195 ASN A O 1
ATOM 1466 N N . SER A 1 196 ? 12.583 -9.454 -1.662 1.00 97.00 196 SER A N 1
ATOM 1467 C CA . SER A 1 196 ? 14.001 -9.157 -1.819 1.00 97.00 196 SER A CA 1
ATOM 1468 C C . SER A 1 196 ? 14.325 -8.677 -3.231 1.00 97.00 196 SER A C 1
ATOM 1470 O O . SER A 1 196 ? 13.536 -8.819 -4.169 1.00 97.00 196 SER A O 1
ATOM 1472 N N . GLY A 1 197 ? 15.531 -8.122 -3.387 1.00 96.50 197 GLY A N 1
ATOM 1473 C CA . GLY A 1 197 ? 16.074 -7.722 -4.685 1.00 96.50 197 GLY A CA 1
ATOM 1474 C C . GLY A 1 197 ? 16.445 -8.908 -5.585 1.00 96.50 197 GLY A C 1
ATOM 1475 O O . GLY A 1 197 ? 16.583 -8.740 -6.795 1.00 96.50 197 GLY A O 1
ATOM 1476 N N . ALA A 1 198 ? 16.578 -10.113 -5.020 1.00 96.62 198 ALA A N 1
ATOM 1477 C CA . ALA A 1 198 ? 16.952 -11.321 -5.755 1.00 96.62 198 ALA A CA 1
ATOM 1478 C C . ALA A 1 198 ? 15.789 -11.926 -6.565 1.00 96.62 198 ALA A C 1
ATOM 1480 O O . ALA A 1 198 ? 16.019 -12.702 -7.492 1.00 96.62 198 ALA A O 1
ATOM 1481 N N . GLU A 1 199 ? 14.546 -11.559 -6.251 1.00 97.50 199 GLU A N 1
ATOM 1482 C CA . GLU A 1 199 ? 13.343 -11.998 -6.964 1.00 97.50 199 GLU A CA 1
ATOM 1483 C C . GLU A 1 199 ? 13.155 -11.190 -8.257 1.00 97.50 199 GLU A C 1
ATOM 1485 O O . GLU A 1 199 ? 12.360 -10.259 -8.328 1.00 97.50 199 GLU A O 1
ATOM 1490 N N . GLN A 1 200 ? 13.938 -11.530 -9.284 1.00 95.62 200 GLN A N 1
ATOM 1491 C CA . GLN A 1 200 ? 14.024 -10.791 -10.556 1.00 95.62 200 GLN A CA 1
ATOM 1492 C C . GLN A 1 200 ? 12.997 -11.227 -11.616 1.00 95.62 200 GLN A C 1
ATOM 1494 O O . GLN A 1 200 ? 12.978 -10.695 -12.725 1.00 95.62 200 GLN A O 1
ATOM 1499 N N . ASN A 1 201 ? 12.169 -12.228 -11.313 1.00 95.50 201 ASN A N 1
ATOM 1500 C CA . ASN A 1 201 ? 11.144 -12.699 -12.241 1.00 95.50 201 ASN A CA 1
ATOM 1501 C C . ASN A 1 201 ? 9.981 -11.707 -12.310 1.00 95.50 201 ASN A C 1
ATOM 1503 O O . ASN A 1 201 ? 9.709 -10.994 -11.348 1.00 95.50 201 ASN A O 1
ATOM 1507 N N . PHE A 1 202 ? 9.268 -11.701 -13.438 1.00 96.06 202 PHE A N 1
ATOM 1508 C CA . PHE A 1 202 ? 8.068 -10.884 -13.595 1.00 96.06 202 PHE A CA 1
ATOM 1509 C C . PHE A 1 202 ? 7.065 -11.148 -12.464 1.00 96.06 202 PHE A C 1
ATOM 1511 O O . PHE A 1 202 ? 6.634 -12.290 -12.276 1.00 96.06 202 PHE A O 1
ATOM 1518 N N . ALA A 1 203 ? 6.691 -10.077 -11.768 1.00 97.25 203 ALA A N 1
ATOM 1519 C CA . ALA A 1 203 ? 5.734 -10.096 -10.677 1.00 97.25 203 ALA A CA 1
ATOM 1520 C C . ALA A 1 203 ? 4.312 -9.843 -11.198 1.00 97.25 203 ALA A C 1
ATOM 1522 O O . ALA A 1 203 ? 4.061 -8.898 -11.947 1.00 97.25 203 ALA A O 1
ATOM 1523 N N . ARG A 1 204 ? 3.376 -10.704 -10.803 1.00 97.62 204 ARG A N 1
ATOM 1524 C CA . ARG A 1 204 ? 1.943 -10.625 -11.117 1.00 97.62 204 ARG A CA 1
ATOM 1525 C C . ARG A 1 204 ? 1.138 -9.954 -10.022 1.00 97.62 204 ARG A C 1
ATOM 1527 O O . ARG A 1 204 ? -0.021 -9.639 -10.257 1.00 97.62 204 ARG A O 1
ATOM 1534 N N . PHE A 1 205 ? 1.719 -9.714 -8.853 1.00 98.56 205 PHE A N 1
ATOM 1535 C CA . PHE A 1 205 ? 1.043 -9.081 -7.726 1.00 98.56 205 PHE A CA 1
ATOM 1536 C C . PHE A 1 205 ? 0.251 -7.816 -8.116 1.00 98.56 205 PHE A C 1
ATOM 1538 O O . PHE A 1 205 ? -0.880 -7.645 -7.670 1.00 98.56 205 PHE A O 1
ATOM 1545 N N . GLY A 1 206 ? 0.782 -6.981 -9.021 1.00 98.12 206 GLY A N 1
ATOM 1546 C CA . GLY A 1 206 ? 0.090 -5.782 -9.516 1.00 98.12 206 GLY A CA 1
ATOM 1547 C C . GLY A 1 206 ? -1.235 -6.039 -10.247 1.00 98.12 206 GLY A C 1
ATOM 1548 O O . GLY A 1 206 ? -2.164 -5.239 -10.109 1.00 98.12 206 GLY A O 1
ATOM 1549 N N . GLU A 1 207 ? -1.360 -7.156 -10.972 1.00 98.12 207 GLU A N 1
ATOM 1550 C CA . GLU A 1 207 ? -2.622 -7.581 -11.600 1.00 98.12 207 GLU A CA 1
ATOM 1551 C C . GLU A 1 207 ? -3.687 -7.777 -10.527 1.00 98.12 207 GLU A C 1
ATOM 1553 O O . GLU A 1 207 ? -4.751 -7.160 -10.580 1.00 98.12 207 GLU A O 1
ATOM 1558 N N . TYR A 1 208 ? -3.374 -8.604 -9.532 1.00 98.56 208 TYR A N 1
ATOM 1559 C CA . TYR A 1 208 ? -4.338 -9.000 -8.517 1.00 98.56 208 TYR A CA 1
ATOM 1560 C C . TYR A 1 208 ? -4.640 -7.876 -7.529 1.00 98.56 208 TYR A C 1
ATOM 1562 O O . TYR A 1 208 ? -5.793 -7.725 -7.140 1.00 98.56 208 TYR A O 1
ATOM 1570 N N . LEU A 1 209 ? -3.654 -7.047 -7.174 1.00 98.69 209 LEU A N 1
ATOM 1571 C CA . LEU A 1 209 ? -3.870 -5.905 -6.286 1.00 98.69 209 LEU A CA 1
ATOM 1572 C C . LEU A 1 209 ? -4.756 -4.838 -6.934 1.00 98.69 209 LEU A C 1
ATOM 1574 O O . LEU A 1 209 ? -5.703 -4.367 -6.307 1.00 98.69 209 LEU A O 1
ATOM 1578 N N . SER A 1 210 ? -4.475 -4.474 -8.191 1.00 97.88 210 SER A N 1
ATOM 1579 C CA . SER A 1 210 ? -5.276 -3.475 -8.914 1.00 97.88 210 SER A CA 1
ATOM 1580 C C . SER A 1 210 ? -6.717 -3.932 -9.154 1.00 97.88 210 SER A C 1
ATOM 1582 O O . SER A 1 210 ? -7.608 -3.094 -9.251 1.00 97.88 210 SER A O 1
ATOM 1584 N N . ALA A 1 211 ? -6.957 -5.244 -9.245 1.00 97.31 211 ALA A N 1
ATOM 1585 C CA . ALA A 1 211 ? -8.302 -5.806 -9.293 1.00 97.31 211 ALA A CA 1
ATOM 1586 C C . ALA A 1 211 ? -8.975 -5.798 -7.909 1.00 97.31 211 ALA A C 1
ATOM 1588 O O . ALA A 1 211 ? -10.092 -5.306 -7.780 1.00 97.31 211 ALA A O 1
ATOM 1589 N N . ALA A 1 212 ? -8.285 -6.296 -6.877 1.00 97.19 212 ALA A N 1
ATOM 1590 C CA . ALA A 1 212 ? -8.850 -6.472 -5.541 1.00 97.19 212 ALA A CA 1
ATOM 1591 C C . ALA A 1 212 ? -9.266 -5.148 -4.888 1.00 97.19 212 ALA A C 1
ATOM 1593 O O . ALA A 1 212 ? -10.332 -5.082 -4.293 1.00 97.19 212 ALA A O 1
ATOM 1594 N N . ILE A 1 213 ? -8.483 -4.075 -5.049 1.00 94.06 213 ILE A N 1
ATOM 1595 C CA . ILE A 1 213 ? -8.763 -2.768 -4.420 1.00 94.06 213 ILE A CA 1
ATOM 1596 C C . ILE A 1 213 ? -10.103 -2.140 -4.853 1.00 94.06 213 ILE A C 1
ATOM 1598 O O . ILE A 1 213 ? -10.591 -1.215 -4.209 1.00 94.06 213 ILE A O 1
ATOM 1602 N N . ALA A 1 214 ? -10.682 -2.614 -5.958 1.00 88.12 214 ALA A N 1
ATOM 1603 C CA . ALA A 1 214 ? -11.943 -2.136 -6.517 1.00 88.12 214 ALA A CA 1
ATOM 1604 C C . ALA A 1 214 ? -13.109 -3.121 -6.324 1.00 88.12 214 ALA A C 1
ATOM 1606 O O . ALA A 1 214 ? -14.235 -2.810 -6.717 1.00 88.12 214 ALA A O 1
ATOM 1607 N N . ASP A 1 215 ? -12.846 -4.314 -5.792 1.00 92.50 215 ASP A N 1
ATOM 1608 C CA . ASP A 1 215 ? -13.784 -5.432 -5.789 1.00 92.50 215 ASP A CA 1
ATOM 1609 C C . ASP A 1 215 ? -14.260 -5.736 -4.368 1.00 92.50 215 ASP A C 1
ATOM 1611 O O . ASP A 1 215 ? -13.486 -6.189 -3.532 1.00 92.50 215 ASP A O 1
ATOM 1615 N N . LEU A 1 216 ? -15.558 -5.553 -4.106 1.00 90.62 216 LEU A N 1
ATOM 1616 C CA . LEU A 1 216 ? -16.169 -5.881 -2.812 1.00 90.62 216 LEU A CA 1
ATOM 1617 C C . LEU A 1 216 ? -16.081 -7.376 -2.462 1.00 90.62 216 LEU A C 1
ATOM 1619 O O . LEU A 1 216 ? -16.334 -7.743 -1.322 1.00 90.62 216 LEU A O 1
ATOM 1623 N N . ALA A 1 217 ? -15.704 -8.261 -3.389 1.00 92.56 217 ALA A N 1
ATOM 1624 C CA . ALA A 1 217 ? -15.345 -9.634 -3.033 1.00 92.56 217 ALA A CA 1
ATOM 1625 C C . ALA A 1 217 ? -14.079 -9.719 -2.154 1.00 92.56 217 ALA A C 1
ATOM 1627 O O . ALA A 1 217 ? -13.867 -10.743 -1.504 1.00 92.56 217 ALA A O 1
ATOM 1628 N N . ALA A 1 218 ? -13.251 -8.669 -2.139 1.00 94.75 218 ALA A N 1
ATOM 1629 C CA . ALA A 1 218 ? -12.088 -8.536 -1.271 1.00 94.75 218 ALA A CA 1
ATOM 1630 C C . ALA A 1 218 ? -12.421 -7.941 0.111 1.00 94.75 218 ALA A C 1
ATOM 1632 O O . ALA A 1 218 ? -11.541 -7.943 0.960 1.00 94.75 218 ALA A O 1
ATOM 1633 N N . ASP A 1 219 ? -13.648 -7.463 0.351 1.00 94.31 219 ASP A N 1
ATOM 1634 C CA . ASP A 1 219 ? -14.114 -6.956 1.653 1.00 94.31 219 ASP A CA 1
ATOM 1635 C C . ASP A 1 219 ? -14.272 -8.131 2.643 1.00 94.31 219 ASP A C 1
ATOM 1637 O O . ASP A 1 219 ? -15.245 -8.898 2.603 1.00 94.31 219 ASP A O 1
ATOM 1641 N N . LEU A 1 220 ? -13.256 -8.322 3.485 1.00 93.44 220 LEU A N 1
ATOM 1642 C CA . LEU A 1 220 ? -13.128 -9.443 4.411 1.00 93.44 220 LEU A CA 1
ATOM 1643 C C . LEU A 1 220 ? -13.852 -9.189 5.735 1.00 93.44 220 LEU A C 1
ATOM 1645 O O . LEU A 1 220 ? -14.196 -10.161 6.417 1.00 93.44 220 LEU A O 1
ATOM 1649 N N . ASP A 1 221 ? -14.036 -7.929 6.136 1.00 92.12 221 ASP A N 1
ATOM 1650 C CA . ASP A 1 221 ? -14.731 -7.571 7.379 1.00 92.12 221 ASP A CA 1
ATOM 1651 C C . ASP A 1 221 ? -16.189 -7.115 7.188 1.00 92.12 221 ASP A C 1
ATOM 1653 O O . ASP A 1 221 ? -16.937 -7.021 8.169 1.00 92.12 221 ASP A O 1
ATOM 1657 N N . HIS A 1 222 ? -16.623 -7.012 5.932 1.00 90.50 222 HIS A N 1
ATOM 1658 C CA . HIS A 1 222 ? -17.971 -6.686 5.481 1.00 90.50 222 HIS A CA 1
ATOM 1659 C C . HIS A 1 222 ? -18.431 -5.276 5.870 1.00 90.50 222 HIS A C 1
ATOM 1661 O O . HIS A 1 222 ? -19.616 -5.064 6.165 1.00 90.50 222 HIS A O 1
ATOM 1667 N N . ASP A 1 223 ? -17.515 -4.305 5.864 1.00 87.94 223 ASP A N 1
ATOM 1668 C CA . ASP A 1 223 ? -17.816 -2.894 6.114 1.00 87.94 223 ASP A CA 1
ATOM 1669 C C . ASP A 1 223 ? -18.266 -2.117 4.852 1.00 87.94 223 ASP A C 1
ATOM 1671 O O . ASP A 1 223 ? -18.612 -0.933 4.933 1.00 87.94 223 ASP A O 1
ATOM 1675 N N . ASN A 1 224 ? -18.385 -2.799 3.704 1.00 89.19 224 ASN A N 1
ATOM 1676 C CA . ASN A 1 224 ? -18.670 -2.252 2.371 1.00 89.19 224 ASN A CA 1
ATOM 1677 C C . ASN A 1 224 ? -17.568 -1.336 1.821 1.00 89.19 224 ASN A C 1
ATOM 1679 O O . ASN A 1 224 ? -17.831 -0.501 0.946 1.00 89.19 224 ASN A O 1
ATOM 1683 N N . GLN A 1 225 ? -16.341 -1.473 2.301 1.00 90.38 225 GLN A N 1
ATOM 1684 C CA . GLN A 1 225 ? -15.151 -0.859 1.736 1.00 90.38 225 GLN A CA 1
ATOM 1685 C C . GLN A 1 225 ? -14.114 -1.940 1.449 1.00 90.38 225 GLN A C 1
ATOM 1687 O O . GLN A 1 225 ? -14.226 -3.077 1.883 1.00 90.38 225 GLN A O 1
ATOM 1692 N N . VAL A 1 226 ? -13.102 -1.583 0.661 1.00 93.88 226 VAL A N 1
ATOM 1693 C CA . VAL A 1 226 ? -11.911 -2.422 0.525 1.00 93.88 226 VAL A CA 1
ATOM 1694 C C . VAL A 1 226 ? -10.719 -1.617 1.003 1.00 93.88 226 VAL A C 1
ATOM 1696 O O . VAL A 1 226 ? -10.345 -0.597 0.407 1.00 93.88 226 VAL A O 1
ATOM 1699 N N . SER A 1 227 ? -10.132 -2.067 2.104 1.00 95.44 227 SER A N 1
ATOM 1700 C CA . SER A 1 227 ? -8.891 -1.522 2.638 1.00 95.44 227 SER A CA 1
ATOM 1701 C C . SER A 1 227 ? -7.670 -1.992 1.847 1.00 95.44 227 SER A C 1
ATOM 1703 O O . SER A 1 227 ? -7.688 -2.997 1.130 1.00 95.44 227 SER A O 1
ATOM 1705 N N . LEU A 1 228 ? -6.553 -1.278 2.000 1.00 97.56 228 LEU A N 1
ATOM 1706 C CA . LEU A 1 228 ? -5.273 -1.700 1.436 1.00 97.56 228 LEU A CA 1
ATOM 1707 C C . LEU A 1 228 ? -4.839 -3.062 1.986 1.00 97.56 228 LEU A C 1
ATOM 1709 O O . LEU A 1 228 ? -4.286 -3.859 1.229 1.00 97.56 228 LEU A O 1
ATOM 1713 N N . LEU A 1 229 ? -5.095 -3.339 3.270 1.00 97.75 229 LEU A N 1
ATOM 1714 C CA . LEU A 1 229 ? -4.784 -4.639 3.865 1.00 97.75 229 LEU A CA 1
ATOM 1715 C C . LEU A 1 229 ? -5.568 -5.757 3.169 1.00 97.75 229 LEU A C 1
ATOM 1717 O O . LEU A 1 229 ? -4.988 -6.755 2.757 1.00 97.75 229 LEU A O 1
ATOM 1721 N N . GLU A 1 230 ? -6.870 -5.583 2.984 1.00 97.75 230 GLU A N 1
ATOM 1722 C CA . GLU A 1 230 ? -7.726 -6.572 2.323 1.00 97.75 230 GLU A CA 1
ATOM 1723 C C . GLU A 1 230 ? -7.340 -6.811 0.866 1.00 97.75 230 GLU A C 1
ATOM 1725 O O . GLU A 1 230 ? -7.233 -7.961 0.425 1.00 97.75 230 GLU A O 1
ATOM 1730 N N . ALA A 1 231 ? -7.050 -5.735 0.133 1.00 98.25 231 ALA A N 1
ATOM 1731 C CA . ALA A 1 231 ? -6.558 -5.828 -1.232 1.00 98.25 231 ALA A CA 1
ATOM 1732 C C . ALA A 1 231 ? -5.201 -6.550 -1.291 1.00 98.25 231 ALA A C 1
ATOM 1734 O O . ALA A 1 231 ? -5.001 -7.402 -2.157 1.00 98.25 231 ALA A O 1
ATOM 1735 N N . TYR A 1 232 ? -4.287 -6.264 -0.357 1.00 98.62 232 TYR A N 1
ATOM 1736 C CA . TYR A 1 232 ? -2.991 -6.938 -0.230 1.00 98.62 232 TYR A CA 1
ATOM 1737 C C . TYR A 1 232 ? -3.149 -8.440 0.040 1.00 98.62 232 TYR A C 1
ATOM 1739 O O . TYR A 1 232 ? -2.561 -9.255 -0.675 1.00 98.62 232 TYR A O 1
ATOM 1747 N N . LEU A 1 233 ? -3.975 -8.814 1.021 1.00 98.25 233 LEU A N 1
ATOM 1748 C CA . LEU A 1 233 ? -4.218 -10.211 1.391 1.00 98.25 233 LEU A CA 1
ATOM 1749 C C . LEU A 1 233 ? -4.871 -10.991 0.247 1.00 98.25 233 LEU A C 1
ATOM 1751 O O . LEU A 1 233 ? -4.421 -12.086 -0.098 1.00 98.25 233 LEU A O 1
ATOM 1755 N N . THR A 1 234 ? -5.885 -10.404 -0.389 1.00 98.38 234 THR A N 1
ATOM 1756 C CA . THR A 1 234 ? -6.573 -10.997 -1.542 1.00 98.38 234 THR A CA 1
ATOM 1757 C C . THR A 1 234 ? -5.623 -11.155 -2.728 1.00 98.38 234 THR A C 1
ATOM 1759 O O . THR A 1 234 ? -5.585 -12.208 -3.368 1.00 98.38 234 THR A O 1
ATOM 1762 N N . ALA A 1 235 ? -4.797 -10.143 -3.003 1.00 98.50 235 ALA A N 1
ATOM 1763 C CA . ALA A 1 235 ? -3.815 -10.200 -4.076 1.00 98.50 235 ALA A CA 1
ATOM 1764 C C . ALA A 1 235 ? -2.754 -11.278 -3.834 1.00 98.50 235 ALA A C 1
ATOM 1766 O O . ALA A 1 235 ? -2.476 -12.069 -4.734 1.00 98.50 235 ALA A O 1
ATOM 1767 N N . ALA A 1 236 ? -2.202 -11.359 -2.622 1.00 98.19 236 ALA A N 1
ATOM 1768 C CA . ALA A 1 236 ? -1.224 -12.379 -2.255 1.00 98.19 236 ALA A CA 1
ATOM 1769 C C . ALA A 1 236 ? -1.807 -13.801 -2.355 1.00 98.19 236 ALA A C 1
ATOM 1771 O O . ALA A 1 236 ? -1.149 -14.702 -2.881 1.00 98.19 236 ALA A O 1
ATOM 1772 N N . ALA A 1 237 ? -3.059 -13.998 -1.926 1.00 97.69 237 ALA A N 1
ATOM 1773 C CA . ALA A 1 237 ? -3.758 -15.274 -2.068 1.00 97.69 237 ALA A CA 1
ATOM 1774 C C . ALA A 1 237 ? -3.933 -15.674 -3.543 1.00 97.69 237 ALA A C 1
ATOM 1776 O O . ALA A 1 237 ? -3.638 -16.813 -3.911 1.00 97.69 237 ALA A O 1
ATOM 1777 N N . ASN A 1 238 ? -4.335 -14.735 -4.404 1.00 98.06 238 ASN A N 1
ATOM 1778 C CA . ASN A 1 238 ? -4.518 -14.987 -5.835 1.00 98.06 238 ASN A CA 1
ATOM 1779 C C . ASN A 1 238 ? -3.196 -15.247 -6.574 1.00 98.06 238 ASN A C 1
ATOM 1781 O O . ASN A 1 238 ? -3.142 -16.108 -7.451 1.00 98.06 238 ASN A O 1
ATOM 1785 N N . VAL A 1 239 ? -2.109 -14.569 -6.186 1.00 98.12 239 VAL A N 1
ATOM 1786 C CA . VAL A 1 239 ? -0.754 -14.897 -6.658 1.00 98.12 239 VAL A CA 1
ATOM 1787 C C . VAL A 1 239 ? -0.399 -16.336 -6.279 1.00 98.12 239 VAL A C 1
ATOM 1789 O O . VAL A 1 239 ? 0.052 -17.105 -7.128 1.00 98.12 239 VAL A O 1
ATOM 1792 N N . GLY A 1 240 ? -0.635 -16.728 -5.024 1.00 97.19 240 GLY A N 1
ATOM 1793 C CA . GLY A 1 240 ? -0.404 -18.095 -4.560 1.00 97.19 240 GLY A CA 1
ATOM 1794 C C . GLY A 1 240 ? -1.202 -19.131 -5.355 1.00 97.19 240 GLY A C 1
ATOM 1795 O O . GLY A 1 240 ? -0.630 -20.127 -5.802 1.00 97.19 240 GLY A O 1
ATOM 1796 N N . ALA A 1 241 ? -2.492 -18.872 -5.584 1.00 97.25 241 ALA A N 1
ATOM 1797 C CA . ALA A 1 241 ? -3.364 -19.730 -6.382 1.00 97.25 241 ALA A CA 1
ATOM 1798 C C . ALA A 1 241 ? -2.842 -19.892 -7.816 1.00 97.25 241 ALA A C 1
ATOM 1800 O O . ALA A 1 241 ? -2.712 -21.018 -8.288 1.00 97.25 241 ALA A O 1
ATOM 1801 N N . PHE A 1 242 ? -2.431 -18.799 -8.465 1.00 97.31 242 PHE A N 1
ATOM 1802 C CA . PHE A 1 242 ? -1.862 -18.836 -9.812 1.00 97.31 242 PHE A CA 1
ATOM 1803 C C . PHE A 1 242 ? -0.655 -19.780 -9.923 1.00 97.31 242 PHE A C 1
ATOM 1805 O O . PHE A 1 242 ? -0.622 -20.641 -10.802 1.00 97.31 242 PHE A O 1
ATOM 1812 N N . TYR A 1 243 ? 0.340 -19.656 -9.034 1.00 96.75 243 TYR A N 1
ATOM 1813 C CA . TYR A 1 243 ? 1.521 -20.528 -9.089 1.00 96.75 243 TYR A CA 1
ATOM 1814 C C . TYR A 1 243 ? 1.170 -21.989 -8.771 1.00 96.75 243 TYR A C 1
ATOM 1816 O O . TYR A 1 243 ? 1.742 -22.895 -9.379 1.00 96.75 243 TYR A O 1
ATOM 1824 N N . GLN A 1 244 ? 0.217 -22.229 -7.864 1.00 96.19 244 GLN A N 1
ATOM 1825 C CA . GLN A 1 244 ? -0.246 -23.578 -7.530 1.00 96.19 244 GLN A CA 1
ATOM 1826 C C . GLN A 1 244 ? -0.989 -24.248 -8.693 1.00 96.19 244 GLN A C 1
ATOM 1828 O O . GLN A 1 244 ? -0.675 -25.393 -9.023 1.00 96.19 244 GLN A O 1
ATOM 1833 N N . GLU A 1 245 ? -1.934 -23.551 -9.326 1.00 96.06 245 GLU A N 1
ATOM 1834 C CA . GLU A 1 245 ? -2.723 -24.056 -10.459 1.00 96.06 245 GLU A CA 1
ATOM 1835 C C . GLU A 1 245 ? -1.838 -24.412 -11.659 1.00 96.06 245 GLU A C 1
ATOM 1837 O O . GLU A 1 245 ? -2.017 -25.461 -12.280 1.00 96.06 245 GLU A O 1
ATOM 1842 N N . ASP A 1 246 ? -0.822 -23.593 -11.928 1.00 92.62 246 ASP A N 1
ATOM 1843 C CA . ASP A 1 246 ? 0.143 -23.817 -13.004 1.00 92.62 246 ASP A CA 1
ATOM 1844 C C . ASP A 1 246 ? 1.259 -24.825 -12.643 1.00 92.62 246 ASP A C 1
ATOM 1846 O O . ASP A 1 246 ? 2.154 -25.072 -13.458 1.00 92.62 246 ASP A O 1
ATOM 1850 N N . ALA A 1 247 ? 1.243 -25.397 -11.431 1.00 93.75 247 ALA A N 1
ATOM 1851 C CA . ALA A 1 247 ? 2.292 -26.266 -10.886 1.00 93.75 247 ALA A CA 1
ATOM 1852 C C . ALA A 1 247 ? 3.707 -25.646 -10.963 1.00 93.75 247 ALA A C 1
ATOM 1854 O O . ALA A 1 247 ? 4.699 -26.323 -11.259 1.00 93.75 247 ALA A O 1
ATOM 1855 N N . ARG A 1 248 ? 3.804 -24.339 -10.700 1.00 93.00 248 ARG A N 1
ATOM 1856 C CA . ARG A 1 2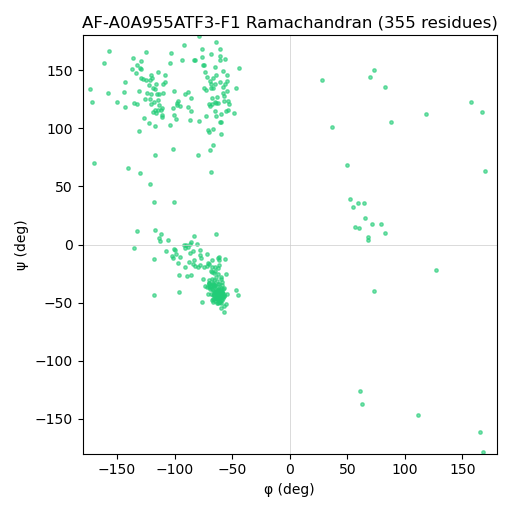48 ? 5.047 -23.558 -10.709 1.00 93.00 248 ARG A CA 1
ATOM 1857 C C . ARG A 1 248 ? 5.522 -23.258 -9.290 1.00 93.00 248 ARG A C 1
ATOM 1859 O O . ARG A 1 248 ? 4.745 -23.197 -8.345 1.00 93.00 248 ARG A O 1
ATOM 1866 N N . LEU A 1 249 ? 6.825 -23.015 -9.157 1.00 93.44 249 LEU A N 1
ATOM 1867 C CA . LEU A 1 249 ? 7.378 -22.423 -7.942 1.00 93.44 249 LEU A CA 1
ATOM 1868 C C . LEU A 1 249 ? 7.033 -20.935 -7.904 1.00 93.44 249 LEU A C 1
ATOM 1870 O O . LEU A 1 249 ? 7.210 -20.243 -8.908 1.00 93.44 249 LEU A O 1
ATOM 1874 N N . THR A 1 250 ? 6.588 -20.456 -6.747 1.00 94.94 250 THR A N 1
ATOM 1875 C CA . THR A 1 250 ? 6.360 -19.032 -6.500 1.00 94.94 250 THR A CA 1
ATOM 1876 C C . THR A 1 250 ? 7.675 -18.266 -6.611 1.00 94.94 250 THR A C 1
ATOM 1878 O O . THR A 1 250 ? 8.669 -18.623 -5.978 1.00 94.94 250 THR A O 1
ATOM 1881 N N . THR A 1 251 ? 7.690 -17.218 -7.434 1.00 96.38 251 THR A N 1
ATOM 1882 C CA . THR A 1 251 ? 8.883 -16.389 -7.681 1.00 96.38 251 THR A CA 1
ATOM 1883 C C . THR A 1 251 ? 8.761 -14.957 -7.171 1.00 96.38 251 THR A C 1
ATOM 1885 O O . THR A 1 251 ? 9.641 -14.145 -7.444 1.00 96.38 251 THR A O 1
ATOM 1888 N N . GLU A 1 252 ? 7.674 -14.647 -6.475 1.00 97.81 252 GLU A N 1
ATOM 1889 C CA . GLU A 1 252 ? 7.368 -13.335 -5.916 1.00 97.81 252 GLU A CA 1
ATOM 1890 C C . GLU A 1 252 ? 6.668 -13.529 -4.566 1.00 97.81 252 GLU A C 1
ATOM 1892 O O . GLU A 1 252 ? 5.749 -14.343 -4.452 1.00 97.81 252 GLU A O 1
ATOM 1897 N N . HIS A 1 253 ? 7.120 -12.823 -3.537 1.00 98.31 253 HIS A N 1
ATOM 1898 C CA . HIS A 1 253 ? 6.543 -12.914 -2.198 1.00 98.31 253 HIS A CA 1
ATOM 1899 C C . HIS A 1 253 ? 6.269 -11.511 -1.677 1.00 98.31 253 HIS A C 1
ATOM 1901 O O . HIS A 1 253 ? 7.180 -10.834 -1.203 1.00 98.31 253 HIS A O 1
ATOM 1907 N N . ALA A 1 254 ? 5.021 -11.068 -1.807 1.00 98.50 254 ALA A N 1
ATOM 1908 C CA . ALA A 1 254 ? 4.644 -9.719 -1.430 1.00 98.50 254 ALA A CA 1
ATOM 1909 C C . ALA A 1 254 ? 4.823 -9.480 0.077 1.00 98.50 254 ALA A C 1
ATOM 1911 O O . ALA A 1 254 ? 4.618 -10.394 0.879 1.00 98.50 254 ALA A O 1
ATOM 1912 N N . LEU A 1 255 ? 5.205 -8.253 0.433 1.00 98.56 255 LEU A N 1
ATOM 1913 C CA . LEU A 1 255 ? 5.360 -7.790 1.811 1.00 98.56 255 LEU A CA 1
ATOM 1914 C C . LEU A 1 255 ? 4.627 -6.457 2.004 1.00 98.56 255 LEU A C 1
ATOM 1916 O O . LEU A 1 255 ? 4.509 -5.664 1.065 1.00 98.56 255 LEU A O 1
ATOM 1920 N N . LEU A 1 256 ? 4.178 -6.212 3.232 1.00 98.50 256 LEU A N 1
ATOM 1921 C CA . LEU A 1 256 ? 3.543 -4.975 3.680 1.00 98.50 256 LEU A CA 1
ATOM 1922 C C . LEU A 1 256 ? 4.284 -4.452 4.912 1.00 98.50 256 LEU A C 1
ATOM 1924 O O . LEU A 1 256 ? 4.379 -5.181 5.886 1.00 98.50 256 LEU A O 1
ATOM 1928 N N . ASP A 1 257 ? 4.752 -3.209 4.876 1.00 98.06 257 ASP A N 1
ATOM 1929 C CA . ASP A 1 257 ? 5.260 -2.460 6.035 1.00 98.06 257 ASP A CA 1
ATOM 1930 C C . ASP A 1 257 ? 4.378 -1.226 6.230 1.00 98.06 257 ASP A C 1
ATOM 1932 O O . ASP A 1 257 ? 4.195 -0.442 5.296 1.00 98.06 257 ASP A O 1
ATOM 1936 N N . ASP A 1 258 ? 3.780 -1.070 7.405 1.00 96.50 258 ASP A N 1
ATOM 1937 C CA . ASP A 1 258 ? 2.909 0.061 7.732 1.00 96.50 258 ASP A CA 1
ATOM 1938 C C . ASP A 1 258 ? 3.178 0.682 9.111 1.00 96.50 258 ASP A C 1
ATOM 1940 O O . ASP A 1 258 ? 2.569 1.700 9.469 1.00 96.50 258 ASP A O 1
ATOM 1944 N N . ASN A 1 259 ? 4.114 0.097 9.864 1.00 93.31 259 ASN A N 1
ATOM 1945 C CA . ASN A 1 259 ? 4.552 0.565 11.174 1.00 93.31 259 ASN A CA 1
ATOM 1946 C C . ASN A 1 259 ? 5.897 1.338 11.119 1.00 93.31 259 ASN A C 1
ATOM 1948 O O . ASN A 1 259 ? 6.259 2.016 12.087 1.00 93.31 259 ASN A O 1
ATOM 1952 N N . GLY A 1 260 ? 6.609 1.285 9.984 1.00 94.19 260 GLY A N 1
ATOM 1953 C CA . GLY A 1 260 ? 7.867 1.982 9.745 1.00 94.19 260 GLY A CA 1
ATOM 1954 C C . GLY A 1 260 ? 9.121 1.336 10.348 1.00 94.19 260 GLY A C 1
ATOM 1955 O O . GLY A 1 260 ? 10.132 2.034 10.478 1.00 94.19 260 GLY A O 1
ATOM 1956 N N . ASP A 1 261 ? 9.087 0.059 10.729 1.00 93.94 261 ASP A N 1
ATOM 1957 C CA . ASP A 1 261 ? 10.233 -0.668 11.293 1.00 93.94 261 ASP A CA 1
ATOM 1958 C C . ASP A 1 261 ? 11.205 -1.228 10.233 1.00 93.94 261 ASP A C 1
ATOM 1960 O O . ASP A 1 261 ? 12.349 -1.566 10.558 1.00 93.94 261 ASP A O 1
ATOM 1964 N N . GLY A 1 262 ? 10.804 -1.250 8.958 1.00 95.44 262 GLY A N 1
ATOM 1965 C CA . GLY A 1 262 ? 11.611 -1.769 7.856 1.00 95.44 262 GLY A CA 1
ATOM 1966 C C . GLY A 1 262 ? 11.530 -3.289 7.689 1.00 95.44 262 GLY A C 1
ATOM 1967 O O . GLY A 1 262 ? 12.329 -3.850 6.927 1.00 95.44 262 GLY A O 1
ATOM 1968 N N . LEU A 1 263 ? 10.612 -3.957 8.388 1.00 94.25 263 LEU A N 1
ATOM 1969 C CA . LEU A 1 263 ? 10.422 -5.402 8.442 1.00 94.25 263 LEU A CA 1
ATOM 1970 C C . LEU A 1 263 ? 9.048 -5.778 7.880 1.00 94.25 263 LEU A C 1
ATOM 1972 O O . LEU A 1 263 ? 8.138 -6.148 8.608 1.00 94.25 263 LEU A O 1
ATOM 1976 N N . GLY A 1 264 ? 8.926 -5.768 6.553 1.00 94.88 264 GLY A N 1
ATOM 1977 C CA . GLY A 1 264 ? 7.657 -6.085 5.902 1.00 94.88 264 GLY A CA 1
ATOM 1978 C C . GLY A 1 264 ? 7.062 -7.437 6.315 1.00 94.88 264 GLY A C 1
ATOM 1979 O O . GLY A 1 264 ? 7.729 -8.476 6.268 1.00 94.88 264 GLY A O 1
ATOM 1980 N N . THR A 1 265 ? 5.775 -7.425 6.644 1.00 95.75 265 THR A N 1
ATOM 1981 C CA . THR A 1 265 ? 4.986 -8.590 7.032 1.00 95.75 265 THR A CA 1
ATOM 1982 C C . THR A 1 265 ? 4.413 -9.326 5.806 1.00 95.75 265 THR A C 1
ATOM 1984 O O . THR A 1 265 ? 3.707 -8.722 4.988 1.00 95.75 265 THR A O 1
ATOM 1987 N N . PRO A 1 266 ? 4.644 -10.646 5.664 1.00 95.94 266 PRO A N 1
ATOM 1988 C CA . PRO A 1 266 ? 4.032 -11.462 4.615 1.00 95.94 266 PRO A CA 1
ATOM 1989 C C . PRO A 1 266 ? 2.552 -11.774 4.901 1.00 95.94 266 PRO A C 1
ATOM 1991 O O . PRO A 1 266 ? 2.108 -11.822 6.045 1.00 95.94 266 PRO A O 1
ATOM 1994 N N . ALA A 1 267 ? 1.767 -12.031 3.853 1.00 95.19 267 ALA A N 1
ATOM 1995 C CA . ALA A 1 267 ? 0.322 -12.256 3.977 1.00 95.19 267 ALA A CA 1
ATOM 1996 C C . ALA A 1 267 ? -0.071 -13.486 4.829 1.00 95.19 267 ALA A C 1
ATOM 1998 O O . ALA A 1 267 ? -1.153 -13.510 5.413 1.00 95.19 267 ALA A O 1
ATOM 1999 N N . ASP A 1 268 ? 0.790 -14.502 4.943 1.00 92.75 268 ASP A N 1
ATOM 2000 C CA . ASP A 1 268 ? 0.541 -15.709 5.749 1.00 92.75 268 ASP A CA 1
ATOM 2001 C C . ASP A 1 268 ? 0.610 -15.460 7.266 1.00 92.75 268 ASP A C 1
ATOM 2003 O O . ASP A 1 268 ? 0.223 -16.324 8.058 1.00 92.75 268 ASP A O 1
ATOM 2007 N N . PHE A 1 269 ? 1.047 -14.267 7.681 1.00 92.12 269 PHE A N 1
ATOM 2008 C CA . PHE A 1 269 ? 0.980 -13.830 9.071 1.00 92.12 269 PHE A CA 1
ATOM 2009 C C . PHE A 1 269 ? -0.423 -13.372 9.463 1.00 92.12 269 PHE A C 1
ATOM 2011 O O . PHE A 1 269 ? -0.637 -13.099 10.639 1.00 92.12 269 PHE A O 1
ATOM 2018 N N . PHE A 1 270 ? -1.385 -13.316 8.539 1.00 92.19 270 PHE A N 1
ATOM 2019 C CA . PHE A 1 270 ? -2.744 -12.869 8.818 1.00 92.19 270 PHE A CA 1
ATOM 2020 C C . PHE A 1 270 ? -3.764 -14.016 8.792 1.00 92.19 270 PHE A C 1
ATOM 2022 O O . PHE A 1 270 ? -3.674 -14.962 8.011 1.00 92.19 270 PHE A O 1
ATOM 2029 N N . VAL A 1 271 ? -4.777 -13.915 9.654 1.00 89.62 271 VAL A N 1
ATOM 2030 C CA . VAL A 1 271 ? -5.991 -14.740 9.646 1.00 89.62 271 VAL A CA 1
ATOM 2031 C C . VAL A 1 271 ? -7.188 -13.799 9.527 1.00 89.62 271 VAL A C 1
ATOM 2033 O O . VAL A 1 271 ? -7.560 -13.122 10.489 1.00 89.62 271 VAL A O 1
ATOM 2036 N N . GLY A 1 272 ? -7.778 -13.735 8.331 1.00 89.81 272 GLY A N 1
ATOM 2037 C CA . GLY A 1 272 ? -8.640 -12.608 7.960 1.00 89.81 272 GLY A CA 1
ATOM 2038 C C . GLY A 1 272 ? -7.819 -11.316 7.959 1.00 89.81 272 GLY A C 1
ATOM 2039 O O . GLY A 1 272 ? -6.664 -11.333 7.556 1.00 89.81 272 GLY A O 1
ATOM 2040 N N . ILE A 1 273 ? -8.369 -10.227 8.494 1.00 89.75 273 ILE A N 1
ATOM 2041 C CA . ILE A 1 273 ? -7.669 -8.933 8.628 1.00 89.75 273 ILE A CA 1
ATOM 2042 C C . ILE A 1 273 ? -6.763 -8.829 9.868 1.00 89.75 273 ILE A C 1
ATOM 2044 O O . ILE A 1 273 ? -6.291 -7.751 10.210 1.00 89.75 273 ILE A O 1
ATOM 2048 N N . ARG A 1 274 ? -6.568 -9.921 10.617 1.00 85.94 274 ARG A N 1
ATOM 2049 C CA . ARG A 1 274 ? -5.862 -9.887 11.908 1.00 85.94 274 ARG A CA 1
ATOM 2050 C C . ARG A 1 274 ? -4.519 -10.572 11.818 1.00 85.94 274 ARG A C 1
ATOM 2052 O O . ARG A 1 274 ? -4.441 -11.682 11.301 1.00 85.94 274 ARG A O 1
ATOM 2059 N N . ALA A 1 275 ? -3.505 -9.974 12.429 1.00 83.06 275 ALA A N 1
ATOM 2060 C CA . ALA A 1 275 ? -2.241 -10.647 12.666 1.00 83.06 275 ALA A CA 1
ATOM 2061 C C . ALA A 1 275 ? -2.450 -11.923 13.503 1.00 83.06 275 ALA A C 1
ATOM 2063 O O . ALA A 1 275 ? -3.112 -11.923 14.546 1.00 83.06 275 ALA A O 1
ATOM 2064 N N . ALA A 1 276 ? -1.881 -13.033 13.049 1.00 75.94 276 ALA A N 1
ATOM 2065 C CA . ALA A 1 276 ? -1.796 -14.268 13.800 1.00 75.94 276 ALA A CA 1
ATOM 2066 C C . ALA A 1 276 ? -0.901 -14.039 15.025 1.00 75.94 276 ALA A C 1
ATOM 2068 O O . ALA A 1 276 ? 0.170 -13.443 14.928 1.00 75.94 276 ALA A O 1
ATOM 2069 N N . ALA A 1 277 ? -1.302 -14.572 16.180 1.00 57.44 277 ALA A N 1
ATOM 2070 C CA . ALA A 1 277 ? -0.644 -14.357 17.476 1.00 57.44 277 ALA A CA 1
ATOM 2071 C C . ALA A 1 277 ? 0.808 -14.892 17.592 1.00 57.44 277 ALA A C 1
ATOM 2073 O O . ALA A 1 277 ? 1.364 -14.919 18.684 1.00 57.44 277 ALA A O 1
ATOM 2074 N N . ASN A 1 278 ? 1.428 -15.334 16.493 1.00 52.47 278 ASN A N 1
ATOM 2075 C CA . ASN A 1 278 ? 2.698 -16.060 16.471 1.00 52.47 278 ASN A CA 1
ATOM 2076 C C . ASN A 1 278 ? 3.816 -15.315 15.722 1.00 52.47 278 ASN A C 1
ATOM 2078 O O . ASN A 1 278 ? 4.648 -15.957 15.073 1.00 52.47 278 ASN A O 1
ATOM 2082 N N . SER A 1 279 ? 3.882 -13.983 15.827 1.00 53.47 279 SER A N 1
ATOM 2083 C CA . SER A 1 279 ? 5.129 -13.275 15.513 1.00 53.47 279 SER A CA 1
ATOM 2084 C C . SER A 1 279 ? 6.213 -13.818 16.458 1.00 53.47 279 SER A C 1
ATOM 2086 O O . SER A 1 279 ? 6.137 -13.699 17.681 1.00 53.47 279 SER A O 1
ATOM 2088 N N . LYS A 1 280 ? 7.197 -14.533 15.899 1.00 49.00 280 LYS A N 1
ATOM 2089 C CA . LYS A 1 280 ? 8.266 -15.182 16.680 1.00 49.00 280 LYS A CA 1
ATOM 2090 C C . LYS A 1 280 ? 9.198 -14.168 17.356 1.00 49.00 280 LYS A C 1
ATOM 2092 O O . LYS A 1 280 ? 9.985 -14.576 18.208 1.00 49.00 280 LYS A O 1
ATOM 2097 N N . SER A 1 281 ? 9.138 -12.892 16.971 1.00 51.97 281 SER A N 1
ATOM 2098 C CA . SER A 1 281 ? 10.026 -11.826 17.445 1.00 51.97 281 SER A CA 1
ATOM 2099 C C . SER A 1 281 ? 9.396 -10.905 18.493 1.00 51.97 281 SER A C 1
ATOM 2101 O O . SER A 1 281 ? 10.125 -10.136 19.113 1.00 51.97 281 SER A O 1
ATOM 2103 N N . GLY A 1 282 ? 8.084 -10.988 18.751 1.00 56.66 282 GLY A N 1
ATOM 2104 C CA . GLY A 1 282 ? 7.403 -10.057 19.662 1.00 56.66 282 GLY A CA 1
ATOM 2105 C C . GLY A 1 282 ? 7.319 -8.619 19.131 1.00 56.66 282 GLY A C 1
ATOM 2106 O O . GLY A 1 282 ? 6.882 -7.729 19.857 1.00 56.66 282 GLY A O 1
ATOM 2107 N N . GLU A 1 283 ? 7.730 -8.395 17.880 1.00 67.12 283 GLU A N 1
ATOM 2108 C CA . GLU A 1 283 ? 7.529 -7.147 17.145 1.00 67.12 283 GLU A CA 1
ATOM 2109 C C . GLU A 1 283 ? 6.061 -7.033 16.718 1.00 67.12 283 GLU A C 1
ATOM 2111 O O . GLU A 1 283 ? 5.379 -8.047 16.500 1.00 67.12 283 GLU A O 1
ATOM 2116 N N . ALA A 1 284 ? 5.571 -5.792 16.646 1.00 75.69 284 ALA A N 1
ATOM 2117 C CA . ALA A 1 284 ? 4.213 -5.502 16.213 1.00 75.69 284 ALA A CA 1
ATOM 2118 C C . ALA A 1 284 ? 4.075 -5.852 14.731 1.00 75.69 284 ALA A C 1
ATOM 2120 O O . ALA A 1 284 ? 4.789 -5.311 13.898 1.00 75.69 284 ALA A O 1
ATOM 2121 N N . VAL A 1 285 ? 3.153 -6.757 14.420 1.00 87.06 285 VAL A N 1
ATOM 2122 C CA . VAL A 1 285 ? 2.850 -7.139 13.039 1.00 87.06 285 VAL A CA 1
ATOM 2123 C C . VAL A 1 285 ? 2.184 -5.959 12.330 1.00 87.06 285 VAL A C 1
ATOM 2125 O O . VAL A 1 285 ? 1.331 -5.295 12.928 1.00 87.06 285 VAL A O 1
ATOM 2128 N N . ASP A 1 286 ? 2.567 -5.712 11.077 1.00 93.25 286 ASP A N 1
ATOM 2129 C CA . ASP A 1 286 ? 1.939 -4.689 10.239 1.00 93.25 286 ASP A CA 1
ATOM 2130 C C . ASP A 1 286 ? 0.446 -4.974 10.013 1.00 93.25 286 ASP A C 1
ATOM 2132 O O . ASP A 1 286 ? -0.064 -6.065 10.273 1.00 93.25 286 ASP A O 1
ATOM 2136 N N . GLY A 1 287 ? -0.269 -3.993 9.476 1.00 93.81 287 GLY A N 1
ATOM 2137 C CA . GLY A 1 287 ? -1.602 -4.157 8.900 1.00 93.81 287 GLY A CA 1
ATOM 2138 C C . GLY A 1 287 ? -2.643 -3.205 9.469 1.00 93.81 287 GLY A C 1
ATOM 2139 O O . GLY A 1 287 ? -3.633 -2.930 8.796 1.00 93.81 287 GLY A O 1
ATOM 2140 N N . LEU A 1 288 ? -2.433 -2.655 10.668 1.00 92.25 288 LEU A N 1
ATOM 2141 C CA . LEU A 1 288 ? -3.393 -1.736 11.286 1.00 92.25 288 LEU A CA 1
ATOM 2142 C C . LEU A 1 288 ? -3.570 -0.454 10.461 1.00 92.25 288 LEU A C 1
ATOM 2144 O O . LEU A 1 288 ? -4.694 -0.016 10.221 1.00 92.25 288 LEU A O 1
ATOM 2148 N N . ARG A 1 289 ? -2.468 0.159 10.013 1.00 93.44 289 ARG A N 1
ATOM 2149 C CA . ARG A 1 289 ? -2.535 1.378 9.199 1.00 93.44 289 ARG A CA 1
ATOM 2150 C C . ARG A 1 289 ? -3.031 1.062 7.796 1.00 93.44 289 ARG A C 1
ATOM 2152 O O . ARG A 1 289 ? -3.789 1.856 7.253 1.00 93.44 289 ARG A O 1
ATOM 2159 N N . ALA A 1 290 ? -2.658 -0.075 7.218 1.00 95.94 290 ALA A N 1
ATOM 2160 C CA . ALA A 1 290 ? -3.147 -0.505 5.912 1.00 95.94 290 ALA A CA 1
ATOM 2161 C C . ALA A 1 290 ? -4.656 -0.811 5.923 1.00 95.94 290 ALA A C 1
ATOM 2163 O O . ALA A 1 290 ? -5.348 -0.477 4.963 1.00 95.94 290 ALA A O 1
ATOM 2164 N N . HIS A 1 291 ? -5.186 -1.373 7.013 1.00 94.12 291 HIS A N 1
ATOM 2165 C CA . HIS A 1 291 ? -6.625 -1.596 7.217 1.00 94.12 291 HIS A CA 1
ATOM 2166 C C . HIS A 1 291 ? -7.414 -0.278 7.250 1.00 94.12 291 HIS A C 1
ATOM 2168 O O . HIS A 1 291 ? -8.508 -0.181 6.709 1.00 94.12 291 HIS A O 1
ATOM 2174 N N . GLN A 1 292 ? -6.814 0.791 7.774 1.00 91.12 292 GLN A N 1
ATOM 2175 C CA . GLN A 1 292 ? -7.432 2.121 7.847 1.00 91.12 292 GLN A CA 1
ATOM 2176 C C . GLN A 1 292 ? -7.444 2.897 6.520 1.00 91.12 292 GLN A C 1
ATOM 2178 O O . GLN A 1 292 ? -8.098 3.947 6.437 1.00 91.12 292 GLN A O 1
ATOM 2183 N N . MET A 1 293 ? -6.705 2.427 5.508 1.00 92.06 293 MET A N 1
ATOM 2184 C CA . MET A 1 293 ? -6.553 3.095 4.216 1.00 92.06 293 MET A CA 1
ATOM 2185 C C . MET A 1 293 ? -7.481 2.485 3.175 1.00 92.06 293 MET A C 1
ATOM 2187 O O . MET A 1 293 ? -7.218 1.404 2.656 1.00 92.06 293 MET A O 1
ATOM 2191 N N . THR A 1 294 ? -8.523 3.226 2.810 1.00 90.25 294 THR A N 1
ATOM 2192 C CA . THR A 1 294 ? -9.474 2.847 1.761 1.00 90.25 294 THR A CA 1
ATOM 2193 C C . THR A 1 294 ? -9.378 3.811 0.574 1.00 90.25 294 THR A C 1
ATOM 2195 O O . THR A 1 294 ? -9.034 4.991 0.721 1.00 90.25 294 THR A O 1
ATOM 2198 N N . LEU A 1 295 ? -9.647 3.283 -0.623 1.00 84.31 295 LEU A N 1
ATOM 2199 C CA . LEU A 1 295 ? -9.786 4.053 -1.869 1.00 84.31 295 LEU A CA 1
ATOM 2200 C C . LEU A 1 295 ? -11.187 3.896 -2.449 1.00 84.31 295 LEU A C 1
ATOM 2202 O O . LEU A 1 295 ? -11.782 4.877 -2.887 1.00 84.31 295 LEU A O 1
ATOM 2206 N N . ALA A 1 296 ? -11.692 2.661 -2.452 1.00 70.31 296 ALA A N 1
ATOM 2207 C CA . ALA A 1 296 ? -13.027 2.321 -2.897 1.00 70.31 296 ALA A CA 1
ATOM 2208 C C . ALA A 1 296 ? -13.963 2.194 -1.696 1.00 70.31 296 ALA A C 1
ATOM 2210 O O . ALA A 1 296 ? -13.741 1.382 -0.799 1.00 70.31 296 ALA A O 1
ATOM 2211 N N . ALA A 1 297 ? -15.019 2.999 -1.709 1.00 72.31 297 ALA A N 1
ATOM 2212 C CA . ALA A 1 297 ? -16.120 2.888 -0.773 1.00 72.31 297 ALA A CA 1
ATOM 2213 C C . ALA A 1 297 ? -17.384 2.479 -1.533 1.00 72.31 297 ALA A C 1
ATOM 2215 O O . ALA A 1 297 ? -17.733 3.088 -2.549 1.00 72.31 297 ALA A O 1
ATOM 2216 N N . GLY A 1 298 ? -18.064 1.444 -1.047 1.00 66.00 298 GLY A N 1
ATOM 2217 C CA . GLY A 1 298 ? -19.355 1.015 -1.559 1.00 66.00 298 GLY A CA 1
ATOM 2218 C C . GLY A 1 298 ? -20.457 2.064 -1.352 1.00 66.00 298 GLY A C 1
ATOM 2219 O O . GLY A 1 298 ? -20.256 3.110 -0.721 1.00 66.00 298 GLY A O 1
ATOM 2220 N N . PRO A 1 299 ? -21.663 1.814 -1.888 1.00 62.47 299 PRO A N 1
ATOM 2221 C CA . PRO A 1 299 ? -22.806 2.679 -1.633 1.00 62.47 299 PRO A CA 1
ATOM 2222 C C . PRO A 1 299 ? -23.126 2.708 -0.129 1.00 62.47 299 PRO A C 1
ATOM 2224 O O . PRO A 1 299 ? -23.131 1.670 0.524 1.00 62.47 299 PRO A O 1
ATOM 2227 N N . ASN A 1 300 ? -23.466 3.890 0.394 1.00 69.31 300 ASN A N 1
ATOM 2228 C CA . ASN A 1 300 ? -23.836 4.133 1.800 1.00 69.31 300 ASN A CA 1
ATOM 2229 C C . ASN A 1 300 ? -22.692 4.055 2.828 1.00 69.31 300 ASN A C 1
ATOM 2231 O O . ASN A 1 300 ? -22.957 3.968 4.023 1.00 69.31 300 ASN A O 1
ATOM 2235 N N . VAL A 1 301 ? -21.432 4.130 2.397 1.00 77.00 301 VAL A N 1
ATOM 2236 C CA . VAL A 1 301 ? -20.304 4.272 3.326 1.00 77.00 301 VAL A CA 1
ATOM 2237 C C . VAL A 1 301 ? -20.268 5.679 3.920 1.00 77.00 301 VAL A C 1
ATOM 2239 O O . VAL A 1 301 ? -20.336 6.687 3.209 1.00 77.00 301 VAL A O 1
ATOM 2242 N N . ILE A 1 302 ? -20.095 5.742 5.238 1.00 77.62 302 ILE A N 1
ATOM 2243 C CA . ILE A 1 302 ? -19.975 6.988 5.989 1.00 77.62 302 ILE A CA 1
ATOM 2244 C C . ILE A 1 302 ? -18.605 7.610 5.713 1.00 77.62 302 ILE A C 1
ATOM 2246 O O . ILE A 1 302 ? -17.567 7.113 6.155 1.00 77.62 302 ILE A O 1
ATOM 2250 N N . ARG A 1 303 ? -18.584 8.741 5.003 1.00 78.69 303 ARG A N 1
ATOM 2251 C CA . ARG A 1 303 ? -17.345 9.498 4.796 1.00 78.69 303 ARG A CA 1
ATOM 2252 C C . ARG A 1 303 ? -17.032 10.321 6.036 1.00 78.69 303 ARG A C 1
ATOM 2254 O O . ARG A 1 303 ? -17.639 11.355 6.289 1.00 78.69 303 ARG A O 1
ATOM 2261 N N . LEU A 1 304 ? -16.035 9.873 6.788 1.00 83.50 304 LEU A N 1
ATOM 2262 C CA . LEU A 1 304 ? -15.524 10.610 7.939 1.00 83.50 304 LEU A CA 1
ATOM 2263 C C . LEU A 1 304 ? -14.875 11.939 7.499 1.00 83.50 304 LEU A C 1
ATOM 2265 O O . LEU A 1 304 ? -14.372 12.065 6.382 1.00 83.50 304 LEU A O 1
ATOM 2269 N N . SER A 1 305 ? -14.853 12.949 8.368 1.00 83.56 305 SER A N 1
ATOM 2270 C CA . SER A 1 305 ? -13.971 14.111 8.183 1.00 83.56 305 SER A CA 1
ATOM 2271 C C . SER A 1 305 ? -12.529 13.736 8.551 1.00 83.56 305 SER A C 1
ATOM 2273 O O . SER A 1 305 ? -12.295 12.695 9.165 1.00 83.56 305 SER A O 1
ATOM 2275 N N . SER A 1 306 ? -11.541 14.572 8.222 1.00 80.81 306 SER A N 1
ATOM 2276 C CA . SER A 1 306 ? -10.148 14.326 8.634 1.00 80.81 306 SER A CA 1
ATOM 2277 C C . SER A 1 306 ? -9.994 14.249 10.158 1.00 80.81 306 SER A C 1
ATOM 2279 O O . SER A 1 306 ? -9.228 13.430 10.658 1.00 80.81 306 SER A O 1
ATOM 2281 N N . GLN A 1 307 ? -10.771 15.046 10.897 1.00 85.56 307 GLN A N 1
ATOM 2282 C CA . GLN A 1 307 ? -10.800 15.000 12.356 1.00 85.56 307 GLN A CA 1
ATOM 2283 C C . GLN A 1 307 ? -11.395 13.682 12.870 1.00 85.56 307 GLN A C 1
ATOM 2285 O O . GLN A 1 307 ? -10.771 13.021 13.695 1.00 85.56 307 GLN A O 1
ATOM 2290 N N . LEU A 1 308 ? -12.562 13.267 12.360 1.00 88.38 308 LEU A N 1
ATOM 2291 C CA . LEU A 1 308 ? -13.189 12.013 12.793 1.00 88.38 308 LEU A CA 1
ATOM 2292 C C . LEU A 1 308 ? -12.358 10.789 12.378 1.00 88.38 308 LEU A C 1
ATOM 2294 O O . LEU A 1 308 ? -12.288 9.829 13.134 1.00 88.38 308 LEU A O 1
ATOM 2298 N N . ARG A 1 309 ? -11.661 10.826 11.232 1.00 88.06 309 ARG A N 1
ATOM 2299 C CA . ARG A 1 309 ? -10.670 9.793 10.878 1.00 88.06 309 ARG A CA 1
ATOM 2300 C C . ARG A 1 309 ? -9.561 9.698 11.921 1.00 88.06 309 ARG A C 1
ATOM 2302 O O . ARG A 1 309 ? -9.265 8.604 12.375 1.00 88.06 309 ARG A O 1
ATOM 2309 N N . ALA A 1 310 ? -8.977 10.824 12.333 1.00 86.81 310 ALA A N 1
ATOM 2310 C CA . ALA A 1 310 ? -7.917 10.821 13.340 1.00 86.81 310 ALA A CA 1
ATOM 2311 C C . ALA A 1 310 ? -8.400 10.278 14.700 1.00 86.81 310 ALA A C 1
ATOM 2313 O O . ALA A 1 310 ? -7.674 9.542 15.366 1.00 86.81 310 ALA A O 1
ATOM 2314 N N . GLU A 1 311 ? -9.631 10.608 15.101 1.00 92.00 311 GLU A N 1
ATOM 2315 C CA . GLU A 1 311 ? -10.251 10.077 16.323 1.00 92.00 311 GLU A CA 1
ATOM 2316 C C . GLU A 1 311 ? -10.531 8.567 16.223 1.00 92.00 311 GLU A C 1
ATOM 2318 O O . GLU A 1 311 ? -10.207 7.827 17.155 1.00 92.00 311 GLU A O 1
ATOM 2323 N N . ARG A 1 312 ? -11.061 8.094 15.083 1.00 92.88 312 ARG A N 1
ATOM 2324 C CA . ARG A 1 312 ? -11.241 6.664 14.782 1.00 92.88 312 ARG A CA 1
ATOM 2325 C C . ARG A 1 312 ? -9.909 5.927 14.878 1.00 92.88 312 ARG A C 1
ATOM 2327 O O . ARG A 1 312 ? -9.804 4.956 15.623 1.00 92.88 312 ARG A O 1
ATOM 2334 N N . ASP A 1 313 ? -8.893 6.418 14.175 1.00 90.38 313 ASP A N 1
ATOM 2335 C CA . ASP A 1 313 ? -7.582 5.778 14.104 1.00 90.38 313 ASP A CA 1
ATOM 2336 C C . ASP A 1 313 ? -6.958 5.637 15.505 1.00 90.38 313 ASP A C 1
ATOM 2338 O O . ASP A 1 313 ? -6.412 4.589 15.850 1.00 90.38 313 ASP A O 1
ATOM 2342 N N . ALA A 1 314 ? -7.094 6.663 16.354 1.00 91.69 314 ALA A N 1
ATOM 2343 C CA . ALA A 1 314 ? -6.611 6.632 17.734 1.00 91.69 314 ALA A CA 1
ATOM 2344 C C . ALA A 1 314 ? -7.362 5.621 18.622 1.00 91.69 314 ALA A C 1
ATOM 2346 O O . ALA A 1 314 ? -6.764 5.037 19.532 1.00 91.69 314 ALA A O 1
ATOM 2347 N N . LEU A 1 315 ? -8.663 5.418 18.396 1.00 94.62 315 LEU A N 1
ATOM 2348 C CA . LEU A 1 315 ? -9.453 4.402 19.099 1.00 94.62 315 LEU A CA 1
ATOM 2349 C C . LEU A 1 315 ? -9.074 2.992 18.641 1.00 94.62 315 LEU A C 1
ATOM 2351 O O . LEU A 1 315 ? -8.892 2.111 19.478 1.00 94.62 315 LEU A O 1
ATOM 2355 N N . GLU A 1 316 ? -8.894 2.778 17.341 1.00 92.19 316 GLU A N 1
ATOM 2356 C CA . GLU A 1 316 ? -8.516 1.477 16.781 1.00 92.19 316 GLU A CA 1
ATOM 2357 C C . GLU A 1 316 ? -7.125 1.027 17.241 1.00 92.19 316 GLU A C 1
ATOM 2359 O O . GLU A 1 316 ? -6.961 -0.128 17.632 1.00 92.19 316 GLU A O 1
ATOM 2364 N N . VAL A 1 317 ? -6.157 1.948 17.331 1.00 89.69 317 VAL A N 1
ATOM 2365 C CA . VAL A 1 317 ? -4.844 1.678 17.947 1.00 89.69 317 VAL A CA 1
ATOM 2366 C C . VAL A 1 317 ? -4.994 1.189 19.391 1.00 89.69 317 VAL A C 1
ATOM 2368 O O . VAL A 1 317 ? -4.354 0.216 19.792 1.00 89.69 317 VAL A O 1
ATOM 2371 N N . GLN A 1 318 ? -5.855 1.830 20.187 1.00 92.38 318 GLN A N 1
ATOM 2372 C CA . GLN A 1 318 ? -6.099 1.415 21.573 1.00 92.38 318 GLN A CA 1
ATOM 2373 C C . GLN A 1 318 ? -6.803 0.057 21.656 1.00 92.38 318 GLN A C 1
ATOM 2375 O O . GLN A 1 318 ? -6.483 -0.746 22.534 1.00 92.38 318 GLN A O 1
ATOM 2380 N N . ILE A 1 319 ? -7.742 -0.216 20.746 1.00 92.19 319 ILE A N 1
ATOM 2381 C CA . ILE A 1 319 ? -8.443 -1.503 20.666 1.00 92.19 319 ILE A CA 1
ATOM 2382 C C . ILE A 1 319 ? -7.452 -2.620 20.344 1.00 92.19 319 ILE A C 1
ATOM 2384 O O . ILE A 1 319 ? -7.494 -3.672 20.985 1.00 92.19 319 ILE A O 1
ATOM 2388 N N . GLU A 1 320 ? -6.545 -2.401 19.395 1.00 87.44 320 GLU A N 1
ATOM 2389 C CA . GLU A 1 320 ? -5.560 -3.409 19.016 1.00 87.44 320 GLU A CA 1
ATOM 2390 C C . GLU A 1 320 ? -4.541 -3.656 20.137 1.00 87.44 320 GLU A C 1
ATOM 2392 O O . GLU A 1 320 ? -4.298 -4.804 20.515 1.00 87.44 320 GLU A O 1
ATOM 2397 N N . ALA A 1 321 ? -4.059 -2.597 20.793 1.00 87.56 321 ALA A N 1
ATOM 2398 C CA . ALA A 1 321 ? -3.211 -2.727 21.979 1.00 87.56 321 ALA A CA 1
ATOM 2399 C C . ALA A 1 321 ? -3.904 -3.489 23.128 1.00 87.56 321 ALA A C 1
ATOM 2401 O O . ALA A 1 321 ? -3.272 -4.297 23.814 1.00 87.56 321 ALA A O 1
ATOM 2402 N N . LEU A 1 322 ? -5.209 -3.269 23.344 1.00 91.06 322 LEU A N 1
ATOM 2403 C CA . LEU A 1 322 ? -5.991 -4.008 24.340 1.00 91.06 322 LEU A CA 1
ATOM 2404 C C . LEU A 1 322 ? -6.144 -5.488 23.959 1.00 91.06 322 LEU A C 1
ATOM 2406 O O . LEU A 1 322 ? -6.071 -6.358 24.827 1.00 91.06 322 LEU A O 1
ATOM 2410 N N . ARG A 1 323 ? -6.346 -5.798 22.673 1.00 87.56 323 ARG A N 1
ATOM 2411 C CA . ARG A 1 323 ? -6.451 -7.181 22.174 1.00 87.56 323 ARG A CA 1
ATOM 2412 C C . ARG A 1 323 ? -5.173 -7.975 22.398 1.00 87.56 323 ARG A C 1
ATOM 2414 O O . ARG A 1 323 ? -5.270 -9.122 22.831 1.00 87.56 323 ARG A O 1
ATOM 2421 N N . GLN A 1 324 ? -4.007 -7.371 22.182 1.00 84.75 324 GLN A N 1
ATOM 2422 C CA . GLN A 1 324 ? -2.715 -8.015 22.449 1.00 84.75 324 GLN A CA 1
ATOM 2423 C C . GLN A 1 324 ? -2.556 -8.417 23.925 1.00 84.75 324 GLN A C 1
ATOM 2425 O O . GLN A 1 324 ? -1.937 -9.430 24.225 1.00 84.75 324 GLN A O 1
ATOM 2430 N N . GLN A 1 325 ? -3.193 -7.686 24.843 1.00 88.69 325 GLN A N 1
ATOM 2431 C CA . GLN A 1 325 ? -3.172 -7.968 26.284 1.00 88.69 325 GLN A CA 1
ATOM 2432 C C . GLN A 1 325 ? -4.259 -8.957 26.734 1.00 88.69 325 GLN A C 1
ATOM 2434 O O . GLN A 1 325 ? -4.356 -9.259 27.923 1.00 88.69 325 GLN A O 1
ATOM 2439 N N . LYS A 1 326 ? -5.106 -9.471 25.826 1.00 88.12 326 LYS A N 1
ATOM 2440 C CA . LYS A 1 326 ? -6.261 -10.311 26.194 1.00 88.12 326 LYS A CA 1
ATOM 2441 C C . LYS A 1 326 ? -5.863 -11.561 26.981 1.00 88.12 326 LYS A C 1
ATOM 2443 O O . LYS A 1 326 ? -6.588 -11.950 27.888 1.00 88.12 326 LYS A O 1
ATOM 2448 N N . ALA A 1 327 ? -4.740 -12.191 26.635 1.00 88.56 327 ALA A N 1
ATOM 2449 C CA . ALA A 1 327 ? -4.264 -13.390 27.326 1.00 88.56 327 ALA A CA 1
ATOM 2450 C C . ALA A 1 327 ? -3.825 -13.111 28.778 1.00 88.56 327 ALA A C 1
ATOM 2452 O O . ALA A 1 327 ? -3.869 -14.017 29.609 1.00 88.56 327 ALA A O 1
ATOM 2453 N N . ASP A 1 328 ? -3.454 -11.864 29.078 1.00 90.50 328 ASP A N 1
ATOM 2454 C CA . ASP A 1 328 ? -2.915 -11.435 30.372 1.00 90.50 328 ASP A CA 1
ATOM 2455 C C . ASP A 1 328 ? -3.965 -10.753 31.269 1.00 90.50 328 ASP A C 1
ATOM 2457 O O . ASP A 1 328 ? -3.682 -10.417 32.422 1.00 90.50 328 ASP A O 1
ATOM 2461 N N . LEU A 1 329 ? -5.182 -10.532 30.759 1.00 92.69 329 LEU A N 1
ATOM 2462 C CA . LEU A 1 329 ? -6.262 -9.842 31.461 1.00 92.69 329 LEU A CA 1
ATOM 2463 C C . LEU A 1 329 ? -7.384 -10.809 31.875 1.00 92.69 329 LEU A C 1
ATOM 2465 O O . LEU A 1 329 ? -7.791 -11.659 31.081 1.00 92.69 329 LEU A O 1
ATOM 2469 N N . PRO A 1 330 ? -7.952 -10.651 33.087 1.00 96.81 330 PRO A N 1
ATOM 2470 C CA . PRO A 1 330 ? -9.231 -11.264 33.429 1.00 96.81 330 PRO A CA 1
ATOM 2471 C C . PRO A 1 330 ? -10.317 -10.878 32.418 1.00 96.81 330 PRO A C 1
ATOM 2473 O O . PRO A 1 330 ? -10.368 -9.738 31.952 1.00 96.81 330 PRO A O 1
ATOM 2476 N N . GLU A 1 331 ? -11.176 -11.837 32.072 1.00 96.06 331 GLU A N 1
ATOM 2477 C CA . GLU A 1 331 ? -12.156 -11.691 30.991 1.00 96.06 331 GLU A CA 1
ATOM 2478 C C . GLU A 1 331 ? -13.128 -10.520 31.219 1.00 96.06 331 GLU A C 1
ATOM 2480 O O . GLU A 1 331 ? -13.400 -9.754 30.297 1.00 96.06 331 GLU A O 1
ATOM 2485 N N . ASP A 1 332 ? -13.587 -10.335 32.456 1.00 96.88 332 ASP A N 1
ATOM 2486 C CA . ASP A 1 332 ? -14.430 -9.214 32.880 1.00 96.88 332 ASP A CA 1
ATOM 2487 C C . ASP A 1 332 ? -13.735 -7.861 32.663 1.00 96.88 332 ASP A C 1
ATOM 2489 O O . ASP A 1 332 ? -14.275 -6.979 31.998 1.00 96.88 332 ASP A O 1
ATOM 2493 N N . GLN A 1 333 ? -12.488 -7.727 33.120 1.00 96.25 333 GLN A N 1
ATOM 2494 C CA . GLN A 1 333 ? -11.710 -6.498 32.947 1.00 96.25 333 GLN A CA 1
ATOM 2495 C C . GLN A 1 333 ? -11.407 -6.193 31.478 1.00 96.25 333 GLN A C 1
ATOM 2497 O O . GLN A 1 333 ? -11.341 -5.024 31.091 1.00 96.25 333 GLN A O 1
ATOM 2502 N N . TYR A 1 334 ? -11.188 -7.225 30.661 1.00 96.31 334 TYR A N 1
ATOM 2503 C CA . TYR A 1 334 ? -10.972 -7.064 29.228 1.00 96.31 334 TYR A CA 1
ATOM 2504 C C . TYR A 1 334 ? -12.210 -6.470 28.549 1.00 96.31 334 TYR A C 1
ATOM 2506 O O . TYR A 1 334 ? -12.087 -5.479 27.827 1.00 96.31 334 TYR A O 1
ATOM 2514 N N . TYR A 1 335 ? -13.396 -7.035 28.799 1.00 97.00 335 TYR A N 1
ATOM 2515 C CA . TYR A 1 335 ? -14.627 -6.544 28.181 1.00 97.00 335 TYR A CA 1
ATOM 2516 C C . TYR A 1 335 ? -15.041 -5.165 28.704 1.00 97.00 335 TYR A C 1
ATOM 2518 O O . TYR A 1 335 ? -15.442 -4.337 27.890 1.00 97.00 335 TYR A O 1
ATOM 2526 N N . ASP A 1 336 ? -14.839 -4.866 29.992 1.00 97.31 336 ASP A N 1
ATOM 2527 C CA . ASP A 1 336 ? -15.086 -3.527 30.550 1.00 97.31 336 ASP A CA 1
ATOM 2528 C C . ASP A 1 336 ? -14.236 -2.453 29.849 1.00 97.31 336 ASP A C 1
ATOM 2530 O O . ASP A 1 336 ? -14.723 -1.379 29.486 1.00 97.31 336 ASP A O 1
ATOM 2534 N N . ARG A 1 337 ? -12.944 -2.736 29.623 1.00 97.31 337 ARG A N 1
ATOM 2535 C CA . ARG A 1 337 ? -12.048 -1.821 28.895 1.00 97.31 337 ARG A CA 1
ATOM 2536 C C . ARG A 1 337 ? -12.406 -1.730 27.417 1.00 97.31 337 ARG A C 1
ATOM 2538 O O . ARG A 1 337 ? -12.327 -0.649 26.840 1.00 97.31 337 ARG A O 1
ATOM 2545 N N . LEU A 1 338 ? -12.794 -2.845 26.801 1.00 97.19 338 LEU A N 1
ATOM 2546 C CA . LEU A 1 338 ? -13.182 -2.871 25.395 1.00 97.19 338 LEU A CA 1
ATOM 2547 C C . LEU A 1 338 ? -14.451 -2.043 25.161 1.00 97.19 338 LEU A C 1
ATOM 2549 O O . LEU A 1 338 ? -14.505 -1.273 24.205 1.00 97.19 338 LEU A O 1
ATOM 2553 N N . GLU A 1 339 ? -15.440 -2.136 26.050 1.00 97.06 339 GLU A N 1
ATOM 2554 C CA . GLU A 1 339 ? -16.662 -1.329 25.991 1.00 97.06 339 GLU A CA 1
ATOM 2555 C C . GLU A 1 339 ? -16.352 0.176 26.046 1.00 97.06 339 GLU A C 1
ATOM 2557 O O . GLU A 1 339 ? -16.898 0.953 25.259 1.00 97.06 339 GLU A O 1
ATOM 2562 N N . GLN A 1 340 ? -15.409 0.591 26.900 1.00 97.25 340 GLN A N 1
ATOM 2563 C CA . GLN A 1 340 ? -14.970 1.989 27.000 1.00 97.25 340 GLN A CA 1
ATOM 2564 C C . GLN A 1 340 ? -14.333 2.533 25.713 1.00 97.25 340 GLN A C 1
ATOM 2566 O O . GLN A 1 340 ? -14.306 3.750 25.539 1.00 97.25 340 GLN A O 1
ATOM 2571 N N . LEU A 1 341 ? -13.855 1.665 24.815 1.00 97.31 341 LEU A N 1
ATOM 2572 C CA . LEU A 1 341 ? -13.299 2.038 23.510 1.00 97.31 341 LEU A CA 1
ATOM 2573 C C . LEU A 1 341 ? -14.337 1.938 22.383 1.00 97.31 341 LEU A C 1
ATOM 2575 O O . LEU A 1 341 ? -14.419 2.825 21.533 1.00 97.31 341 LEU A O 1
ATOM 2579 N N . LEU A 1 342 ? -15.170 0.893 22.395 1.00 96.44 342 LEU A N 1
ATOM 2580 C CA . LEU A 1 342 ? -16.194 0.674 21.371 1.00 96.44 342 LEU A CA 1
ATOM 2581 C C . LEU A 1 342 ? -17.344 1.684 21.458 1.00 96.44 342 LEU A C 1
ATOM 2583 O O . LEU A 1 342 ? -17.881 2.076 20.426 1.00 96.44 342 LEU A O 1
ATOM 2587 N N . LEU A 1 343 ? -17.716 2.145 22.658 1.00 97.06 343 LEU A N 1
ATOM 2588 C CA . LEU A 1 343 ? -18.781 3.142 22.813 1.00 97.06 343 LEU A CA 1
ATOM 2589 C C . LEU A 1 343 ? -18.423 4.504 22.183 1.00 97.06 343 LEU A C 1
ATOM 2591 O O . LEU A 1 343 ? -19.252 5.033 21.440 1.00 97.06 343 LEU A O 1
ATOM 2595 N N . PRO A 1 344 ? -17.235 5.098 22.428 1.00 96.31 344 PRO A N 1
ATOM 2596 C CA . PRO A 1 344 ? -16.783 6.272 21.684 1.00 96.31 344 PRO A CA 1
ATOM 2597 C C . PRO A 1 344 ? -16.733 6.047 20.174 1.00 96.31 344 PRO A C 1
ATOM 2599 O O . PRO A 1 344 ? -17.203 6.907 19.435 1.00 96.31 344 PRO A O 1
ATOM 2602 N N . LEU A 1 345 ? -16.236 4.890 19.723 1.00 94.31 345 LEU A N 1
ATOM 2603 C CA . LEU A 1 345 ? -16.160 4.566 18.297 1.00 94.31 345 LEU A CA 1
ATOM 2604 C C . LEU A 1 345 ? -17.554 4.528 17.652 1.00 94.31 345 LEU A C 1
ATOM 2606 O O . LEU A 1 345 ? -17.770 5.122 16.601 1.00 94.31 345 LEU A O 1
ATOM 2610 N N . ALA A 1 346 ? -18.531 3.909 18.317 1.00 93.88 346 ALA A N 1
ATOM 2611 C CA . ALA A 1 346 ? -19.915 3.882 17.850 1.00 93.88 346 ALA A CA 1
ATOM 2612 C C . ALA A 1 346 ? -20.537 5.289 17.787 1.00 93.88 346 ALA A C 1
ATOM 2614 O O . ALA A 1 346 ? -21.213 5.627 16.818 1.00 93.88 346 ALA A O 1
ATOM 2615 N N . ARG A 1 347 ? -20.287 6.137 18.795 1.00 94.69 347 ARG A N 1
ATOM 2616 C CA . ARG A 1 347 ? -20.766 7.533 18.799 1.00 94.69 347 ARG A CA 1
ATOM 2617 C C . ARG A 1 347 ? -20.140 8.366 17.685 1.00 94.69 347 ARG A C 1
ATOM 2619 O O . ARG A 1 347 ? -20.817 9.230 17.141 1.00 94.69 347 ARG A O 1
ATOM 2626 N N . LEU A 1 348 ? -18.874 8.110 17.361 1.00 93.94 348 LEU A N 1
ATOM 2627 C CA . LEU A 1 348 ? -18.169 8.767 16.264 1.00 93.94 348 LEU A CA 1
ATOM 2628 C C . LEU A 1 348 ? -18.855 8.480 14.926 1.00 93.94 348 LEU A C 1
ATOM 2630 O O . LEU A 1 348 ? -19.146 9.417 14.186 1.00 93.94 348 LEU A O 1
ATOM 2634 N N . TYR A 1 349 ? -19.168 7.213 14.641 1.00 90.50 349 TYR A N 1
ATOM 2635 C CA . TYR A 1 349 ? -19.885 6.845 13.417 1.00 90.50 349 TYR A CA 1
ATOM 2636 C C . TYR A 1 349 ? -21.317 7.391 13.388 1.00 90.50 349 TYR A C 1
ATOM 2638 O O . TYR A 1 349 ? -21.717 7.945 12.370 1.00 90.50 349 TYR A O 1
ATOM 2646 N N . ALA A 1 350 ? -22.046 7.350 14.508 1.00 90.12 350 ALA A N 1
ATOM 2647 C CA . ALA A 1 350 ? -23.383 7.945 14.594 1.00 90.12 350 ALA A CA 1
ATOM 2648 C C . ALA A 1 350 ? -23.369 9.461 14.308 1.00 90.12 350 ALA A C 1
ATOM 2650 O O . ALA A 1 350 ? -24.199 9.965 13.558 1.00 90.12 350 ALA A O 1
ATOM 2651 N N . ALA A 1 351 ? -22.390 10.197 14.846 1.00 88.62 351 ALA A N 1
ATOM 2652 C CA . ALA A 1 351 ? -22.242 11.626 14.567 1.00 88.62 351 ALA A CA 1
ATOM 2653 C C . ALA A 1 351 ? -21.890 11.904 13.094 1.00 88.62 351 ALA A C 1
ATOM 2655 O O . ALA A 1 351 ? -22.321 12.907 12.522 1.00 88.62 351 ALA A O 1
ATOM 2656 N N . ALA A 1 352 ? -21.103 11.025 12.470 1.00 87.06 352 ALA A N 1
ATOM 2657 C CA . ALA A 1 352 ? -20.760 11.138 11.060 1.00 87.06 352 ALA A CA 1
ATOM 2658 C C . ALA A 1 352 ? -21.961 10.857 10.138 1.00 87.06 352 ALA A C 1
ATOM 2660 O O . ALA A 1 352 ? -22.105 11.553 9.136 1.00 87.06 352 ALA A O 1
ATOM 2661 N N . GLU A 1 353 ? -22.840 9.912 10.494 1.00 85.75 353 GLU A N 1
ATOM 2662 C CA . GLU A 1 353 ? -24.119 9.678 9.801 1.00 85.75 353 GLU A CA 1
ATOM 2663 C C . GLU A 1 353 ? -25.031 10.907 9.875 1.00 85.75 353 GLU A C 1
ATOM 2665 O O . GLU A 1 353 ? -25.481 11.390 8.840 1.00 85.75 353 GLU A O 1
ATOM 2670 N N . GLU A 1 354 ? -25.231 11.478 11.068 1.00 83.94 354 GLU A N 1
ATOM 2671 C CA . GLU A 1 354 ? -26.068 12.676 11.258 1.00 83.94 354 GLU A CA 1
ATOM 2672 C C . GLU A 1 354 ? -25.572 13.891 10.459 1.00 83.94 354 GLU A C 1
ATOM 2674 O O . GLU A 1 354 ? -26.355 14.768 10.104 1.00 83.94 354 GLU A O 1
ATOM 2679 N N . THR A 1 355 ? -24.266 13.965 10.186 1.00 75.50 355 THR A N 1
ATOM 2680 C CA . THR A 1 355 ? -23.670 15.059 9.402 1.00 75.50 355 THR A CA 1
ATOM 2681 C C . THR A 1 355 ? -23.767 14.813 7.888 1.00 75.50 355 THR A C 1
ATOM 2683 O O . THR A 1 355 ? -23.553 15.740 7.104 1.00 75.50 355 THR A O 1
ATOM 2686 N N . ALA A 1 356 ? -24.036 13.573 7.467 1.00 67.06 356 ALA A N 1
ATOM 2687 C CA . ALA A 1 356 ? -24.131 13.173 6.065 1.00 67.06 356 ALA A CA 1
ATOM 2688 C C . ALA A 1 356 ? -25.560 13.268 5.489 1.00 67.06 356 ALA A C 1
ATOM 2690 O O . ALA A 1 356 ? -25.695 13.319 4.263 1.00 67.06 356 ALA A O 1
ATOM 2691 N N . GLU A 1 357 ? -26.593 13.293 6.343 1.00 56.44 357 GLU A N 1
ATOM 2692 C CA . GLU A 1 357 ? -28.011 13.518 5.984 1.00 56.44 357 GLU A CA 1
ATOM 2693 C C . GLU A 1 357 ? -28.364 15.000 5.748 1.00 56.44 357 GLU A C 1
ATOM 2695 O O . GLU A 1 357 ? -29.164 15.268 4.817 1.00 56.44 357 GLU A O 1
#

Nearest PDB structures (foldseek):
  6ns7-assembly3_C  TM=6.129E-01  e=1.327E-06  Mus musculus
  8imy-assembly1_K  TM=5.771E-01  e=4.811E-05  Homo sapiens
  7n2x-assembly1_A  TM=3.781E-01  e=7.108E-02  Escherichia coli O157:H7
  1t5b-assembly1_A  TM=3.552E-01  e=9.540E-02  Salmonella enterica subsp. enterica serovar Typhimurium
  7b6h-assembly1_A  TM=1.603E-01  e=9.472E-01  Drosophila melanogaster

Radius of gyration: 24.63 Å; Cα contacts (8 Å, |Δi|>4): 586; chains: 1; bounding box: 82×65×67 Å

Sequence (357 aa):
MNTNSLLRFVLLVVAVSSLYANGQTIETVPAKEPNSTNSTTQQQMMVVVGAAGTQQYGELFATWALRWKDVCQSNNIAFSAVGWDDANQNSASQEAAADGTVEMAGNDRERLQQFIAQVDPAASEALWIVLIGHGTSYGEVTKFNLAGPDVAADDFAAWLKEVTRPVILVHCGASSGPFIQKLSGPNRIVVTATNSGAEQNFARFGEYLSAAIADLAADLDHDNQVSLLEAYLTAAANVGAFYQEDARLTTEHALLDDNGDGLGTPADFFVGIRAAANSKSGEAVDGLRAHQMTLAAGPNVIRLSSQLRAERDALEVQIEALRQQKADLPEDQYYDRLEQLLLPLARLYAAAEETAE